Protein AF-A0A2P2L256-F1 (afdb_monomer)

Secondary structure (DSSP, 8-state):
-HHHHHHHHHHHHHHH-TT-S-HHHHHHHHHHHHHHHHHHHHHHHHHHHHIIIIIHHHHHHHS-HHHHHHHHHHHHHHHHHHHHHHHHHHHHHHHHHHHHS---HHHHHHHHHHHHHHHHHHHHHHHHHHHHHHHHHHHHHHHHHHHHHHHHHHHHHHHHHHHHHHHHHHHHHHHTT-

Mean predicted aligned error: 8.71 Å

Solvent-accessible surface area (backbone atoms only — not comparable to full-atom values): 9354 Å² total; per-residue (Å²): 111,70,67,61,52,54,49,25,52,51,24,32,55,56,30,72,44,92,80,59,88,51,63,68,59,23,50,54,32,24,50,51,12,51,51,51,52,52,52,53,51,50,51,51,50,51,51,51,51,47,37,65,68,31,52,50,58,57,49,46,62,78,72,27,67,67,53,52,53,24,50,51,37,47,53,53,38,53,53,49,51,53,51,46,52,54,43,50,52,51,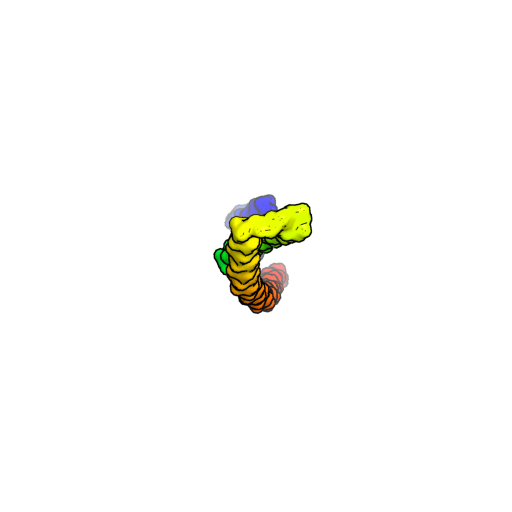39,52,56,43,54,52,53,55,71,77,44,85,77,49,71,66,59,56,51,54,38,52,54,42,49,50,52,43,51,52,47,51,52,54,45,55,54,43,45,50,52,22,52,54,39,44,50,52,43,51,53,52,49,53,56,51,50,55,53,29,52,54,50,49,55,50,49,53,53,55,51,52,52,50,52,52,51,50,52,49,51,54,55,56,64,74,75,112

Organism: Rhizophora mucronata (NCBI:txid61149)

InterPro domains:
  IPR027267 AH/BAR domain superfamily [G3DSA:1.20.1270.60] (2-156)
  IPR027267 AH/BAR domain superfamily [SSF103657] (5-158)

Nearest PDB structures (foldseek):
  3q84-assembly2_H  TM=3.908E-01  e=2.023E-01  Homo sapiens
  6z6f-assembly1_C  TM=4.070E-01  e=6.101E-01  Saccharomyces cerevisiae S288C
  5nen-assembly1_B  TM=2.762E-01  e=2.248E-01  Serratia marcescens
  8i4v-assembly1_B  TM=3.319E-01  e=4.944E-01  Saccharomyces cerevisiae S288C
  8vpb-assembly1_B  TM=2.786E-01  e=1.415E+00  Acetivibrio thermocellus ATCC 27405

Radius of gyration: 35.12 Å; Cα contacts (8 Å, |Δi|>4): 109; chains: 1; bounding box: 76×21×100 Å

Structure (mmCIF, N/CA/C/O backbone):
data_AF-A0A2P2L256-F1
#
_entry.id   AF-A0A2P2L256-F1
#
loop_
_atom_site.group_PDB
_atom_site.id
_atom_site.type_symbol
_atom_site.label_atom_id
_atom_site.label_alt_id
_atom_site.label_comp_id
_atom_site.label_asym_id
_atom_site.label_entity_id
_atom_site.label_seq_id
_atom_site.pdbx_PDB_ins_code
_atom_site.Cartn_x
_atom_site.Cartn_y
_atom_site.Cartn_z
_atom_site.occupancy
_atom_site.B_iso_or_equiv
_atom_site.auth_seq_id
_atom_site.auth_comp_id
_atom_site.auth_asym_id
_atom_site.auth_atom_id
_atom_site.pdbx_PDB_model_num
ATOM 1 N N . MET A 1 1 ? 9.200 12.092 -27.215 1.00 62.66 1 MET A N 1
ATOM 2 C CA . MET A 1 1 ? 10.246 11.256 -27.850 1.00 62.66 1 MET A CA 1
ATOM 3 C C . MET A 1 1 ? 9.895 10.710 -29.239 1.00 62.66 1 MET A C 1
ATOM 5 O O . MET A 1 1 ? 10.800 10.254 -29.917 1.00 62.66 1 MET A O 1
ATOM 9 N N . ALA A 1 2 ? 8.648 10.786 -29.731 1.00 82.50 2 ALA A N 1
ATOM 10 C CA . ALA A 1 2 ? 8.316 10.266 -31.070 1.00 82.50 2 ALA A CA 1
ATOM 11 C C . ALA A 1 2 ? 9.082 10.952 -32.223 1.00 82.50 2 ALA A C 1
ATOM 13 O O . ALA A 1 2 ? 9.400 10.310 -33.214 1.00 82.50 2 ALA A O 1
ATOM 14 N N . ILE A 1 3 ? 9.400 12.244 -32.085 1.00 88.25 3 ILE A N 1
ATOM 15 C CA . ILE A 1 3 ? 10.141 13.013 -33.100 1.00 88.25 3 ILE A CA 1
ATOM 16 C C . ILE A 1 3 ? 11.602 12.548 -33.198 1.00 88.25 3 ILE A C 1
ATOM 18 O O . ILE A 1 3 ? 12.099 12.358 -34.300 1.00 88.25 3 ILE A O 1
ATOM 22 N N . ALA A 1 4 ? 12.268 12.319 -32.062 1.00 85.56 4 ALA A N 1
ATOM 23 C CA . ALA A 1 4 ? 13.659 11.861 -32.029 1.00 85.56 4 ALA A CA 1
ATOM 24 C C . ALA A 1 4 ? 13.814 10.454 -32.628 1.00 85.56 4 ALA A C 1
ATOM 26 O O . ALA A 1 4 ? 14.723 10.217 -33.414 1.00 85.56 4 ALA A O 1
ATOM 27 N N . ARG A 1 5 ? 12.863 9.554 -32.343 1.00 89.06 5 ARG A N 1
ATOM 28 C CA . ARG A 1 5 ? 12.831 8.213 -32.940 1.00 89.06 5 ARG A CA 1
ATOM 29 C C . ARG A 1 5 ? 12.668 8.256 -34.461 1.00 89.06 5 ARG A C 1
ATOM 31 O O . ARG A 1 5 ? 13.464 7.654 -35.165 1.00 89.06 5 ARG A O 1
ATOM 38 N N . LYS A 1 6 ? 11.715 9.051 -34.960 1.00 93.88 6 LYS A N 1
ATOM 39 C CA . LYS A 1 6 ? 11.524 9.260 -36.406 1.00 93.88 6 LYS A CA 1
ATOM 40 C C . LYS A 1 6 ? 12.757 9.854 -37.087 1.00 93.88 6 LYS A C 1
ATOM 42 O O . LYS A 1 6 ? 13.051 9.517 -38.226 1.00 93.88 6 LYS A O 1
ATOM 47 N N . LEU A 1 7 ? 13.471 10.750 -36.403 1.00 92.88 7 LEU A N 1
ATOM 48 C CA . LEU A 1 7 ? 14.728 11.298 -36.908 1.00 92.88 7 LEU A CA 1
ATOM 49 C C . LEU A 1 7 ? 15.811 10.214 -36.997 1.00 92.88 7 LEU A C 1
ATOM 51 O O . LEU A 1 7 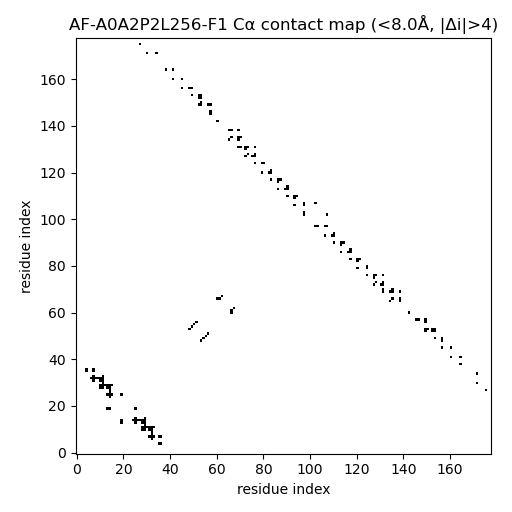? 16.486 10.132 -38.014 1.00 92.88 7 LEU A O 1
ATOM 55 N N . ALA A 1 8 ? 15.963 9.381 -35.964 1.00 92.62 8 ALA A N 1
ATOM 56 C CA . ALA A 1 8 ? 16.923 8.279 -35.968 1.00 92.62 8 ALA A CA 1
ATOM 57 C C . ALA A 1 8 ? 16.626 7.254 -37.074 1.00 92.62 8 ALA A C 1
ATOM 59 O O . ALA A 1 8 ? 17.547 6.852 -37.780 1.00 92.62 8 ALA A O 1
ATOM 60 N N . GLU A 1 9 ? 15.352 6.901 -37.268 1.00 94.75 9 GLU A N 1
ATOM 61 C CA . GLU A 1 9 ? 14.879 6.053 -38.372 1.00 94.75 9 GLU A CA 1
ATOM 62 C C . GLU A 1 9 ? 15.272 6.650 -39.733 1.00 94.75 9 GLU A C 1
ATOM 64 O O . GLU A 1 9 ? 15.952 5.992 -40.516 1.00 94.75 9 GLU A O 1
ATOM 69 N N . ALA A 1 10 ? 14.963 7.929 -39.971 1.00 94.50 10 ALA A N 1
ATOM 70 C CA . ALA A 1 10 ? 15.335 8.616 -41.209 1.00 94.50 10 ALA A CA 1
ATOM 71 C C . ALA A 1 10 ? 16.862 8.707 -41.415 1.00 94.50 10 ALA A C 1
ATOM 73 O O . ALA A 1 10 ? 17.344 8.650 -42.545 1.00 94.50 10 ALA A O 1
ATOM 74 N N . CYS A 1 11 ? 17.643 8.846 -40.339 1.00 92.69 11 CYS A N 1
ATOM 75 C CA . CYS A 1 11 ? 19.104 8.833 -40.404 1.00 92.69 11 CYS A CA 1
ATOM 76 C C . CYS A 1 11 ? 19.670 7.449 -40.761 1.00 92.69 11 CYS A C 1
ATOM 78 O O . CYS A 1 11 ? 20.656 7.387 -41.494 1.00 92.69 11 CYS A O 1
ATOM 80 N N . CYS A 1 12 ? 19.058 6.361 -40.280 1.00 93.00 12 CYS A N 1
ATOM 81 C CA . CYS A 1 12 ? 19.398 5.003 -40.709 1.00 93.00 12 CYS A CA 1
ATOM 82 C C . CYS A 1 12 ? 19.077 4.801 -42.194 1.00 93.00 12 CYS A C 1
ATOM 84 O O . CYS A 1 12 ? 19.953 4.399 -42.951 1.00 93.00 12 CYS A O 1
ATOM 86 N N . GLU A 1 13 ? 17.863 5.161 -42.623 1.00 93.94 13 GLU A N 1
ATOM 87 C CA . GLU A 1 13 ? 17.427 5.033 -44.021 1.00 93.94 13 GLU A CA 1
ATOM 88 C C . GLU A 1 13 ? 18.334 5.806 -44.985 1.00 93.94 13 GLU A C 1
ATOM 90 O O . GLU A 1 13 ? 18.755 5.268 -46.006 1.00 93.94 13 GLU A O 1
ATOM 95 N N . TYR A 1 14 ? 18.681 7.053 -44.648 1.00 90.38 14 TYR A N 1
ATOM 96 C CA . TYR A 1 14 ? 19.603 7.857 -45.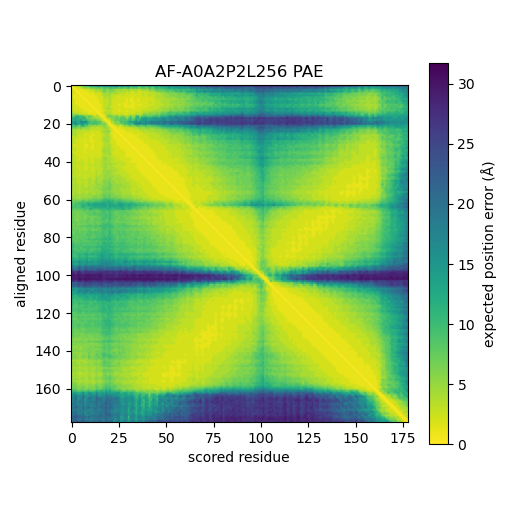451 1.00 90.38 14 TYR A CA 1
ATOM 97 C C . TYR A 1 14 ? 21.005 7.240 -45.513 1.00 90.38 14 TYR A C 1
ATOM 99 O O . TYR A 1 14 ? 21.663 7.304 -46.544 1.00 90.38 14 TYR A O 1
ATOM 107 N N . GLY A 1 15 ? 21.485 6.668 -44.410 1.00 88.75 15 GLY A N 1
ATOM 108 C CA . GLY A 1 15 ? 22.819 6.086 -44.328 1.00 88.75 15 GLY A CA 1
ATOM 109 C C . GLY A 1 15 ? 22.989 4.760 -45.079 1.00 88.75 15 GLY A C 1
ATOM 110 O O . GLY A 1 15 ? 24.088 4.482 -45.560 1.00 88.75 15 GLY A O 1
ATOM 111 N N . ASP A 1 16 ? 21.912 3.980 -45.204 1.00 88.50 16 ASP A N 1
ATOM 112 C CA . ASP A 1 16 ? 21.875 2.692 -45.915 1.00 88.50 16 ASP A CA 1
ATOM 113 C C . ASP A 1 16 ? 21.577 2.832 -47.423 1.00 88.50 16 ASP A C 1
ATOM 115 O O . ASP A 1 16 ? 21.679 1.858 -48.176 1.00 88.50 16 ASP A O 1
ATOM 119 N N . ASP A 1 17 ? 21.226 4.034 -47.895 1.00 85.31 17 ASP A N 1
ATOM 120 C CA . ASP A 1 17 ? 20.923 4.276 -49.305 1.00 85.31 17 ASP A CA 1
ATOM 121 C C . ASP A 1 17 ? 22.189 4.179 -50.186 1.00 85.31 17 ASP A C 1
ATOM 123 O O . ASP A 1 17 ? 23.142 4.958 -50.096 1.00 85.31 17 ASP A O 1
ATOM 127 N N . SER A 1 18 ? 22.181 3.205 -51.099 1.00 70.25 18 SER A N 1
ATOM 128 C CA . SER A 1 18 ? 23.276 2.912 -52.033 1.00 70.25 18 SER A CA 1
ATOM 129 C C . SER A 1 18 ? 23.592 4.035 -53.036 1.00 70.25 18 SER A C 1
ATOM 131 O O . SER A 1 18 ? 24.630 3.981 -53.701 1.00 70.25 18 SER A O 1
ATOM 133 N N . HIS A 1 19 ? 22.728 5.050 -53.157 1.00 78.81 19 HIS A N 1
ATOM 134 C CA . HIS A 1 19 ? 22.890 6.171 -54.088 1.00 78.81 19 HIS A CA 1
ATOM 135 C C . HIS A 1 19 ? 23.492 7.443 -53.460 1.00 78.81 19 HIS A C 1
ATOM 137 O O . HIS A 1 19 ? 23.602 8.471 -54.140 1.00 78.81 19 HIS A O 1
ATOM 143 N N . VAL A 1 20 ? 23.911 7.411 -52.189 1.00 75.88 20 VAL A N 1
ATOM 144 C CA . VAL A 1 20 ? 24.395 8.617 -51.500 1.00 75.88 20 VAL A CA 1
ATOM 145 C C . VAL A 1 20 ? 25.754 9.077 -52.028 1.00 75.88 20 VAL A C 1
ATOM 147 O O . VAL A 1 20 ? 26.757 8.369 -51.998 1.00 75.88 20 VAL A O 1
ATOM 150 N N . THR A 1 21 ? 25.803 10.333 -52.474 1.00 75.62 21 THR A N 1
ATOM 151 C CA . THR A 1 21 ? 26.989 10.939 -53.101 1.00 75.62 21 THR A CA 1
ATOM 152 C C . THR A 1 21 ? 28.077 11.320 -52.090 1.00 75.62 21 THR A C 1
ATOM 154 O O . THR A 1 21 ? 29.246 11.432 -52.451 1.00 75.62 21 THR A O 1
ATOM 157 N N . ASN A 1 22 ? 27.712 11.524 -50.817 1.00 83.88 22 ASN A N 1
ATOM 158 C CA . ASN A 1 22 ? 28.637 11.884 -49.742 1.00 83.88 22 ASN A CA 1
ATOM 159 C C . ASN A 1 22 ? 28.727 10.765 -48.693 1.00 83.88 22 ASN A C 1
ATOM 161 O O . ASN A 1 22 ? 27.980 10.742 -47.714 1.00 83.88 22 ASN A O 1
ATOM 165 N N . ALA A 1 23 ? 29.685 9.859 -48.893 1.00 84.69 23 ALA A N 1
ATOM 166 C CA . ALA A 1 23 ? 29.898 8.694 -48.035 1.00 84.69 23 ALA A CA 1
ATOM 167 C C . ALA A 1 23 ? 30.208 9.047 -46.566 1.00 84.69 23 ALA A C 1
ATOM 169 O O . ALA A 1 23 ? 29.862 8.283 -45.667 1.00 84.69 23 ALA A O 1
ATOM 170 N N . HIS A 1 24 ? 30.827 10.205 -46.300 1.00 86.19 24 HIS A N 1
ATOM 171 C CA . HIS A 1 24 ? 31.107 10.644 -44.930 1.00 86.19 24 HIS A CA 1
ATOM 172 C C . HIS A 1 24 ? 29.818 11.006 -44.187 1.00 86.19 24 HIS A C 1
ATOM 174 O O . HIS A 1 24 ? 29.612 10.554 -43.064 1.00 86.19 24 HIS A O 1
ATOM 180 N N . VAL A 1 25 ? 28.922 11.763 -44.828 1.00 87.69 25 VAL A N 1
ATOM 181 C CA . VAL A 1 25 ? 27.628 12.137 -44.233 1.00 87.69 25 VAL A CA 1
ATOM 182 C C . VAL A 1 25 ? 26.723 10.913 -44.075 1.00 87.69 25 VAL A C 1
ATOM 184 O O . VAL A 1 25 ? 26.104 10.764 -43.022 1.00 87.69 25 VAL A O 1
ATOM 187 N N . ALA A 1 26 ? 26.694 10.007 -45.060 1.00 88.88 26 ALA A N 1
ATOM 188 C CA . ALA A 1 26 ? 25.961 8.737 -44.971 1.00 88.88 26 ALA A CA 1
ATOM 189 C C . ALA A 1 26 ? 26.407 7.904 -43.758 1.00 88.88 26 ALA A C 1
ATOM 191 O O . ALA A 1 26 ? 25.590 7.473 -42.950 1.00 88.88 26 ALA A O 1
ATOM 192 N N . ARG A 1 27 ? 27.724 7.755 -43.558 1.00 88.94 27 ARG A N 1
ATOM 193 C CA . ARG A 1 27 ? 28.271 7.025 -42.408 1.00 88.94 27 ARG A CA 1
ATOM 194 C C . ARG A 1 27 ? 27.911 7.687 -41.078 1.00 88.94 27 ARG A C 1
ATOM 196 O O . ARG A 1 27 ? 27.469 7.001 -40.161 1.00 88.94 27 ARG A O 1
ATOM 203 N N . SER A 1 28 ? 28.087 9.004 -40.957 1.00 86.88 28 SER A N 1
ATOM 204 C CA . SER A 1 28 ? 27.799 9.719 -39.707 1.00 86.88 28 SER A CA 1
ATOM 205 C C . SER A 1 28 ? 26.313 9.690 -39.337 1.00 86.88 28 SER A C 1
ATOM 207 O O . SER A 1 28 ? 25.975 9.558 -38.162 1.00 86.88 28 SER A O 1
ATOM 209 N N . THR A 1 29 ? 25.420 9.788 -40.323 1.00 89.88 29 THR A N 1
ATOM 210 C CA . THR A 1 29 ? 23.965 9.700 -40.112 1.00 89.88 29 THR A CA 1
ATOM 211 C C . THR A 1 29 ? 23.534 8.283 -39.736 1.00 89.88 29 THR A C 1
ATOM 213 O O . THR A 1 29 ? 22.834 8.129 -38.735 1.00 89.88 29 THR A O 1
ATOM 216 N N . LEU A 1 30 ? 24.037 7.247 -40.420 1.00 90.75 30 LEU A N 1
ATOM 217 C CA . LEU A 1 30 ? 23.795 5.849 -40.045 1.00 90.75 30 LEU A CA 1
ATOM 218 C C . LEU A 1 30 ? 24.241 5.558 -38.609 1.00 90.75 30 LEU A C 1
ATOM 220 O O . LEU A 1 30 ? 23.527 4.917 -37.835 1.00 90.75 30 LEU A O 1
ATOM 224 N N . GLN A 1 31 ? 25.426 6.052 -38.244 1.00 87.62 31 GLN A N 1
ATOM 225 C CA . GLN A 1 31 ? 25.993 5.877 -36.914 1.00 87.62 31 GLN A CA 1
ATOM 226 C C . GLN A 1 31 ? 25.154 6.586 -35.848 1.00 87.62 31 GLN A C 1
ATOM 228 O O . GLN A 1 31 ? 24.902 6.010 -34.791 1.00 87.62 31 GLN A O 1
ATOM 233 N N . PHE A 1 32 ? 24.684 7.805 -36.126 1.00 87.50 32 PHE A N 1
ATOM 234 C CA . PHE A 1 32 ? 23.769 8.516 -35.236 1.00 87.50 32 PHE A CA 1
ATOM 235 C C . PHE A 1 32 ? 22.460 7.743 -35.036 1.00 87.50 32 PHE A C 1
ATOM 237 O O . PHE A 1 32 ? 22.068 7.508 -33.894 1.00 87.50 32 PHE A O 1
ATOM 244 N N . GLY A 1 33 ? 21.808 7.314 -36.123 1.00 90.62 33 GLY A N 1
ATOM 245 C CA . GLY A 1 33 ? 20.546 6.575 -36.055 1.00 90.62 33 GLY A CA 1
ATOM 246 C C . GLY A 1 33 ? 20.689 5.253 -35.296 1.00 90.62 33 GLY A C 1
ATOM 247 O O . GLY A 1 33 ? 19.923 4.974 -34.373 1.00 90.62 33 GLY A O 1
ATOM 248 N N . SER A 1 34 ? 21.740 4.487 -35.601 1.00 89.62 34 SER A N 1
ATOM 249 C CA . SER A 1 34 ? 22.038 3.212 -34.934 1.00 89.62 34 SER A CA 1
ATOM 250 C C . SER A 1 34 ? 22.344 3.399 -33.445 1.00 89.62 34 SER A C 1
ATOM 252 O O . SER A 1 34 ? 21.800 2.680 -32.609 1.00 89.62 34 SER A O 1
ATOM 254 N N . SER A 1 35 ? 23.166 4.397 -33.104 1.00 86.38 35 SER A N 1
ATOM 255 C CA . SER A 1 35 ? 23.477 4.770 -31.719 1.00 86.38 35 SER A CA 1
ATOM 256 C C . SER A 1 35 ? 22.217 5.130 -30.937 1.00 86.38 35 SER A C 1
ATOM 258 O O . SER A 1 35 ? 21.974 4.597 -29.856 1.00 86.38 35 SER A O 1
ATOM 260 N N . HIS A 1 36 ? 21.372 5.985 -31.514 1.00 88.88 3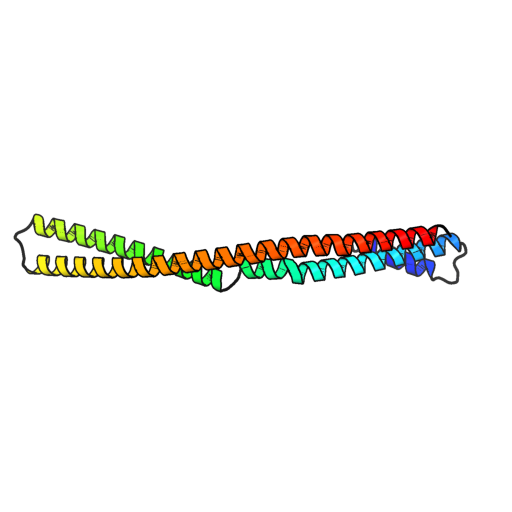6 HIS A N 1
ATOM 261 C CA . HIS A 1 36 ? 20.127 6.406 -30.888 1.00 88.88 36 HIS A CA 1
ATOM 262 C C . HIS A 1 36 ? 19.177 5.222 -30.653 1.00 88.88 36 HIS A C 1
ATOM 264 O O . HIS A 1 36 ? 18.585 5.115 -29.581 1.00 88.88 36 HIS A O 1
ATOM 270 N N . ASN A 1 37 ? 19.037 4.316 -31.625 1.00 88.81 37 ASN A N 1
ATOM 271 C CA . ASN A 1 37 ? 18.198 3.124 -31.477 1.00 88.81 37 ASN A CA 1
ATOM 272 C C . ASN A 1 37 ? 18.707 2.196 -30.365 1.00 88.81 37 ASN A C 1
ATOM 274 O O . ASN A 1 37 ? 17.911 1.720 -29.559 1.00 88.81 37 ASN A O 1
ATOM 278 N N . LEU A 1 38 ? 20.025 1.988 -30.272 1.00 87.31 38 LEU A N 1
ATOM 279 C CA . LEU A 1 38 ? 20.623 1.226 -29.173 1.00 87.31 38 LEU A CA 1
ATOM 280 C C . LEU A 1 38 ? 20.362 1.892 -27.816 1.00 87.31 38 LEU A C 1
ATOM 282 O O . LEU A 1 38 ? 19.932 1.219 -26.884 1.00 87.31 38 LEU A O 1
ATOM 286 N N . MET A 1 39 ? 20.554 3.209 -27.713 1.00 85.94 39 MET A N 1
ATOM 287 C CA . MET A 1 39 ? 20.281 3.952 -26.479 1.00 85.94 39 MET A CA 1
ATOM 288 C C . MET A 1 39 ? 18.812 3.860 -26.051 1.00 85.94 39 MET A C 1
ATOM 290 O O . MET A 1 39 ? 18.531 3.666 -24.872 1.00 85.94 39 MET A O 1
ATOM 294 N N . GLU A 1 40 ? 17.858 3.978 -26.979 1.00 88.12 40 GLU A N 1
ATOM 295 C CA . GLU A 1 40 ? 16.436 3.837 -26.641 1.00 88.12 40 GLU A CA 1
ATOM 296 C C . GLU A 1 40 ? 16.078 2.407 -26.205 1.00 88.12 40 GLU A C 1
ATOM 298 O O . GLU A 1 40 ? 15.275 2.256 -25.284 1.00 88.12 40 GLU A O 1
ATOM 303 N N . ASN A 1 41 ? 16.698 1.377 -26.791 1.00 88.50 41 ASN A N 1
ATOM 304 C CA . ASN A 1 41 ? 16.511 -0.016 -26.369 1.00 88.50 41 ASN A CA 1
ATOM 305 C C . ASN A 1 41 ? 17.066 -0.273 -24.957 1.00 88.50 41 ASN A C 1
ATOM 307 O O . ASN A 1 41 ? 16.402 -0.907 -24.132 1.00 88.50 41 ASN A O 1
ATOM 311 N N . GLU A 1 42 ? 18.262 0.238 -24.650 1.00 87.69 42 GLU A N 1
ATOM 312 C CA . GLU A 1 42 ? 18.838 0.170 -23.300 1.00 87.69 42 GLU A CA 1
ATOM 313 C C . GLU A 1 42 ? 17.971 0.936 -22.296 1.00 87.69 42 GLU A C 1
ATOM 315 O O . GLU A 1 42 ? 17.675 0.429 -21.214 1.00 87.69 42 GLU A O 1
ATOM 320 N N . ARG A 1 43 ? 17.460 2.114 -22.680 1.00 89.00 43 ARG A N 1
ATOM 321 C CA . ARG A 1 43 ? 16.537 2.906 -21.855 1.00 89.00 43 ARG A CA 1
ATOM 322 C C . ARG A 1 43 ? 15.242 2.152 -21.560 1.00 89.00 43 ARG A C 1
ATOM 324 O O . ARG A 1 43 ? 14.762 2.184 -20.427 1.00 89.00 43 ARG A O 1
ATOM 331 N N . GLU A 1 44 ? 14.649 1.499 -22.557 1.00 93.12 44 GLU A N 1
ATOM 332 C CA . GLU A 1 44 ? 13.450 0.676 -22.372 1.00 93.12 44 GLU A CA 1
ATOM 333 C C . GLU A 1 44 ? 13.730 -0.511 -21.444 1.00 93.12 44 GLU A C 1
ATOM 335 O O . GLU A 1 44 ? 12.969 -0.751 -20.503 1.00 93.12 44 GLU A O 1
ATOM 340 N N . THR A 1 45 ? 14.865 -1.184 -21.636 1.00 93.06 45 THR A N 1
ATOM 341 C CA . THR A 1 45 ? 15.311 -2.293 -20.782 1.00 93.06 45 THR A CA 1
ATOM 342 C C . THR A 1 45 ? 15.517 -1.837 -19.337 1.00 93.06 45 THR A C 1
ATOM 344 O O . THR A 1 45 ? 14.980 -2.453 -18.413 1.00 93.06 45 THR A O 1
ATOM 347 N N . PHE A 1 46 ? 16.222 -0.723 -19.124 1.00 93.25 46 PHE A N 1
ATOM 348 C CA . PHE A 1 46 ? 16.418 -0.101 -17.815 1.00 93.25 46 PHE A CA 1
ATOM 349 C C . PHE A 1 46 ? 15.082 0.195 -17.129 1.00 93.25 46 PHE A C 1
ATOM 351 O O . PHE A 1 46 ? 14.880 -0.187 -15.974 1.00 93.25 46 PHE A O 1
ATOM 358 N N . LEU A 1 47 ? 14.147 0.836 -17.840 1.00 95.00 47 LEU A N 1
ATOM 359 C CA . LEU A 1 47 ? 12.825 1.158 -17.302 1.00 95.00 47 LEU A CA 1
ATOM 360 C C . LEU A 1 47 ? 12.023 -0.100 -16.958 1.00 95.00 47 LEU A C 1
ATOM 362 O O . LEU A 1 47 ? 11.368 -0.122 -15.917 1.00 95.00 47 LEU A O 1
ATOM 366 N N . GLY A 1 48 ? 12.099 -1.148 -17.781 1.00 96.69 48 GLY A N 1
ATOM 367 C CA . GLY A 1 48 ? 11.466 -2.435 -17.501 1.00 96.69 48 GLY A CA 1
ATOM 368 C C . GLY A 1 48 ? 12.024 -3.092 -16.237 1.00 96.69 48 GLY A C 1
ATOM 369 O O . GLY A 1 48 ? 11.268 -3.475 -15.344 1.00 96.69 48 GLY A O 1
ATOM 370 N N . VAL A 1 49 ? 13.352 -3.161 -16.106 1.00 96.69 49 VAL A N 1
ATOM 371 C CA . VAL A 1 49 ? 14.014 -3.734 -14.923 1.00 96.69 49 VAL A CA 1
ATOM 372 C C . VAL A 1 49 ? 13.701 -2.916 -13.670 1.00 96.69 49 VAL A C 1
ATOM 374 O O . VAL A 1 49 ? 13.344 -3.491 -12.642 1.00 96.69 49 VAL A O 1
ATOM 377 N N . LEU A 1 50 ? 13.774 -1.585 -13.741 1.00 96.50 50 LEU A N 1
ATOM 378 C CA . LEU A 1 50 ? 13.435 -0.697 -12.627 1.00 96.50 50 LEU A CA 1
ATOM 379 C C . LEU A 1 50 ? 11.951 -0.809 -12.236 1.00 96.50 50 LEU A C 1
ATOM 381 O O . LEU A 1 50 ? 11.609 -0.811 -11.049 1.00 96.50 50 LEU A O 1
ATOM 385 N N . GLY A 1 51 ? 11.064 -0.929 -13.223 1.00 97.69 51 GLY A N 1
ATOM 386 C CA . GLY A 1 51 ? 9.641 -1.184 -13.028 1.00 97.69 51 GLY A CA 1
ATOM 387 C C . GLY A 1 51 ? 9.413 -2.448 -12.204 1.00 97.69 51 GLY A C 1
ATOM 388 O O . GLY A 1 51 ? 8.884 -2.372 -11.094 1.00 97.69 51 GLY A O 1
ATOM 389 N N . ASN A 1 52 ? 9.914 -3.575 -12.704 1.00 97.88 52 ASN A N 1
ATOM 390 C CA . ASN A 1 52 ? 9.688 -4.901 -12.128 1.00 97.88 52 ASN A CA 1
ATOM 391 C C . ASN A 1 52 ? 10.392 -5.089 -10.773 1.00 97.88 52 ASN A C 1
ATOM 393 O O . ASN A 1 52 ? 9.849 -5.693 -9.851 1.00 97.88 52 ASN A O 1
ATOM 397 N N . GLN A 1 53 ? 11.623 -4.589 -10.632 1.00 97.38 53 GLN A N 1
ATOM 398 C CA . GLN A 1 53 ? 12.453 -4.861 -9.453 1.00 97.38 53 GLN A CA 1
ATOM 399 C C . GLN A 1 53 ? 12.258 -3.859 -8.316 1.00 97.38 53 GLN A C 1
ATOM 401 O O . GLN A 1 53 ? 12.607 -4.176 -7.175 1.00 97.38 53 GLN A O 1
ATOM 406 N N . VAL A 1 54 ? 11.732 -2.663 -8.598 1.00 97.88 54 VAL A N 1
ATOM 407 C CA . VAL A 1 54 ? 11.612 -1.572 -7.617 1.00 97.88 54 VAL A CA 1
ATOM 408 C C . VAL A 1 54 ? 10.183 -1.051 -7.556 1.00 97.88 54 VAL A C 1
ATOM 410 O O . VAL A 1 54 ? 9.550 -1.125 -6.504 1.00 97.88 54 VAL A O 1
ATOM 413 N N . SER A 1 55 ? 9.654 -0.554 -8.673 1.00 97.19 55 SER A N 1
ATOM 414 C CA . SER A 1 55 ? 8.391 0.195 -8.672 1.00 97.19 55 SER A CA 1
ATOM 415 C C . SER A 1 55 ? 7.182 -0.677 -8.331 1.00 97.19 55 SER A C 1
ATOM 417 O O . SER A 1 55 ? 6.338 -0.281 -7.528 1.00 97.19 55 SER A O 1
ATOM 419 N N . GLU A 1 56 ? 7.082 -1.862 -8.928 1.00 96.94 56 GLU A N 1
ATOM 420 C CA . GLU A 1 56 ? 5.981 -2.798 -8.691 1.00 96.94 56 GLU A CA 1
ATOM 421 C C . GLU A 1 56 ? 5.967 -3.350 -7.256 1.00 96.94 56 GLU A C 1
ATOM 423 O O . GLU A 1 56 ? 4.922 -3.234 -6.609 1.00 96.94 56 GLU A O 1
ATOM 428 N N . PRO A 1 57 ? 7.089 -3.844 -6.687 1.00 96.25 57 PRO A N 1
ATOM 429 C CA . PRO A 1 57 ? 7.131 -4.265 -5.287 1.00 96.25 57 PRO A CA 1
ATOM 430 C C . PRO A 1 57 ? 6.739 -3.158 -4.302 1.00 96.25 57 PRO A C 1
ATOM 432 O O . PRO A 1 57 ? 5.996 -3.414 -3.356 1.00 96.25 57 PRO A O 1
ATOM 435 N N . LEU A 1 58 ? 7.203 -1.921 -4.524 1.00 96.38 58 LEU A N 1
ATOM 436 C CA . LEU A 1 58 ? 6.844 -0.786 -3.667 1.00 96.38 58 LEU A CA 1
ATOM 437 C C . LEU A 1 58 ? 5.357 -0.431 -3.779 1.00 96.38 58 LEU A C 1
ATOM 439 O O . LEU A 1 58 ? 4.720 -0.122 -2.776 1.00 96.38 58 LEU A O 1
ATOM 443 N N . ARG A 1 59 ? 4.771 -0.520 -4.976 1.00 95.94 59 ARG A N 1
ATOM 444 C CA . ARG A 1 59 ? 3.329 -0.318 -5.170 1.00 95.94 59 ARG A CA 1
ATOM 445 C C . ARG A 1 59 ? 2.514 -1.388 -4.443 1.00 95.94 59 ARG A C 1
ATOM 447 O O . ARG A 1 59 ? 1.549 -1.051 -3.761 1.00 95.94 59 ARG A O 1
ATOM 454 N N . ALA A 1 60 ? 2.937 -2.649 -4.538 1.00 95.19 60 ALA A N 1
ATOM 455 C CA . ALA A 1 60 ? 2.274 -3.777 -3.889 1.00 95.19 60 ALA A CA 1
ATOM 456 C C . ALA A 1 60 ? 2.240 -3.646 -2.356 1.00 95.19 60 ALA A C 1
ATOM 458 O O . ALA A 1 60 ? 1.278 -4.080 -1.732 1.00 95.19 60 ALA A O 1
ATOM 459 N N . LEU A 1 61 ? 3.239 -3.003 -1.742 1.00 94.69 61 LEU A N 1
ATOM 460 C CA . LEU A 1 61 ? 3.238 -2.699 -0.305 1.00 94.69 61 LEU A CA 1
ATOM 461 C C . LEU A 1 61 ? 2.157 -1.696 0.118 1.00 94.69 61 LEU A C 1
ATOM 463 O O . LEU A 1 61 ? 1.679 -1.753 1.251 1.00 94.69 61 LEU A O 1
ATOM 467 N N . ILE A 1 62 ? 1.806 -0.757 -0.763 1.00 91.94 62 ILE A N 1
ATOM 468 C CA . ILE A 1 62 ? 0.848 0.324 -0.481 1.00 91.94 62 ILE A CA 1
ATOM 469 C C . ILE A 1 62 ? -0.593 -0.159 -0.691 1.00 91.94 62 ILE A C 1
ATOM 471 O O . ILE A 1 62 ? -1.512 0.317 -0.026 1.00 91.94 62 ILE A O 1
ATOM 475 N N . THR A 1 63 ? -0.794 -1.108 -1.606 1.00 91.75 63 THR A N 1
ATOM 476 C CA . THR A 1 63 ? -2.111 -1.674 -1.944 1.00 91.75 63 THR A CA 1
ATOM 477 C C . THR A 1 63 ? -2.276 -3.123 -1.480 1.00 91.75 63 THR A C 1
ATOM 479 O O . THR A 1 63 ? -3.172 -3.821 -1.947 1.00 91.75 63 THR A O 1
ATOM 482 N N . GLY A 1 64 ? -1.375 -3.611 -0.628 1.00 91.06 64 GLY A N 1
ATOM 483 C CA . GLY A 1 64 ? -1.321 -5.012 -0.227 1.00 91.06 64 GLY A CA 1
ATOM 484 C C . GLY A 1 64 ? -2.407 -5.381 0.780 1.00 91.06 64 GLY A C 1
ATOM 485 O O . GLY A 1 64 ? -2.716 -4.598 1.678 1.00 91.06 64 GLY A O 1
ATOM 486 N N . ALA A 1 65 ? -2.919 -6.612 0.675 1.00 92.50 65 ALA A N 1
ATOM 487 C CA . ALA A 1 65 ? -3.915 -7.158 1.600 1.00 92.50 65 ALA A CA 1
ATOM 488 C C . ALA A 1 65 ? -3.536 -7.009 3.091 1.00 92.50 65 ALA A C 1
ATOM 490 O O . ALA A 1 65 ? -4.391 -6.558 3.845 1.00 92.50 65 ALA A O 1
ATOM 491 N N . PRO A 1 66 ? -2.275 -7.237 3.530 1.00 93.12 66 PRO A N 1
ATOM 492 C CA . PRO A 1 66 ? -1.917 -7.089 4.945 1.00 93.12 66 PRO A CA 1
ATOM 493 C C . PRO A 1 66 ? -2.157 -5.682 5.511 1.00 93.12 66 PRO A C 1
ATOM 495 O O . PRO A 1 66 ? -2.576 -5.535 6.657 1.00 93.12 66 PRO A O 1
ATOM 498 N N . LEU A 1 67 ? -1.915 -4.637 4.709 1.00 96.50 67 LEU A N 1
ATOM 499 C CA . LEU A 1 67 ? -2.163 -3.255 5.124 1.00 96.50 67 LEU A CA 1
ATOM 500 C C . LEU A 1 67 ? -3.664 -2.968 5.217 1.00 96.50 67 LEU A C 1
ATOM 502 O O . LEU A 1 67 ? -4.101 -2.267 6.130 1.00 96.50 67 LEU A O 1
ATOM 506 N N . GLU A 1 68 ? -4.452 -3.505 4.288 1.00 96.94 68 GLU A N 1
ATOM 507 C CA . GLU A 1 68 ? -5.902 -3.328 4.301 1.00 96.94 68 GLU A CA 1
ATOM 508 C C . GLU A 1 68 ? -6.557 -4.087 5.464 1.00 96.94 68 GLU A C 1
ATOM 510 O O . GLU A 1 68 ? -7.393 -3.529 6.175 1.00 96.94 68 GLU A O 1
ATOM 515 N N . ASP A 1 69 ? -6.091 -5.298 5.765 1.00 96.31 69 ASP A N 1
ATOM 516 C CA . ASP A 1 69 ? -6.529 -6.069 6.931 1.00 96.31 69 ASP A CA 1
ATOM 517 C C . ASP A 1 69 ? -6.219 -5.332 8.247 1.00 96.31 69 ASP A C 1
ATOM 519 O O . ASP A 1 69 ? -7.084 -5.213 9.122 1.00 96.31 69 ASP A O 1
ATOM 523 N N . ALA A 1 70 ? -5.021 -4.751 8.379 1.00 97.56 70 ALA A N 1
ATOM 524 C CA . ALA A 1 70 ? -4.648 -3.951 9.549 1.00 97.56 70 ALA A CA 1
ATOM 525 C C . ALA A 1 70 ? -5.511 -2.677 9.696 1.00 97.56 70 ALA A C 1
ATOM 527 O O . ALA A 1 70 ? -5.924 -2.307 10.806 1.00 97.56 70 ALA A O 1
ATOM 528 N N . ARG A 1 71 ? -5.874 -2.028 8.580 1.00 97.06 71 ARG A N 1
ATOM 529 C CA . ARG A 1 71 ? -6.836 -0.910 8.574 1.00 97.06 71 ARG A CA 1
ATOM 530 C C . ARG A 1 71 ? -8.228 -1.357 9.000 1.00 97.06 71 ARG A C 1
ATOM 532 O O . ARG A 1 71 ? -8.877 -0.655 9.778 1.00 97.06 71 ARG A O 1
ATOM 539 N N . HIS A 1 72 ? -8.681 -2.527 8.552 1.00 97.69 72 HIS A N 1
ATOM 540 C CA . HIS A 1 72 ? -9.960 -3.087 8.976 1.00 97.69 72 HIS A CA 1
ATOM 541 C C . HIS A 1 72 ? -10.000 -3.366 10.482 1.00 97.69 72 HIS A C 1
ATOM 543 O O . HIS A 1 72 ? -11.006 -3.051 11.122 1.00 97.69 72 HIS A O 1
ATOM 549 N N . LEU A 1 73 ? -8.919 -3.888 11.071 1.00 98.12 73 LEU A N 1
ATOM 550 C CA . LEU A 1 73 ? -8.810 -4.056 12.526 1.00 98.12 73 LEU A CA 1
ATOM 551 C C . LEU A 1 73 ? -8.907 -2.711 13.257 1.00 98.12 73 LEU A C 1
ATOM 553 O O . LEU A 1 73 ? -9.684 -2.580 14.202 1.00 98.12 73 LEU A O 1
ATOM 557 N N . THR A 1 74 ? -8.204 -1.690 12.763 1.00 97.69 74 THR A N 1
ATOM 558 C CA . THR A 1 74 ? -8.249 -0.329 13.325 1.00 97.69 74 THR A CA 1
ATOM 559 C C . THR A 1 74 ? -9.6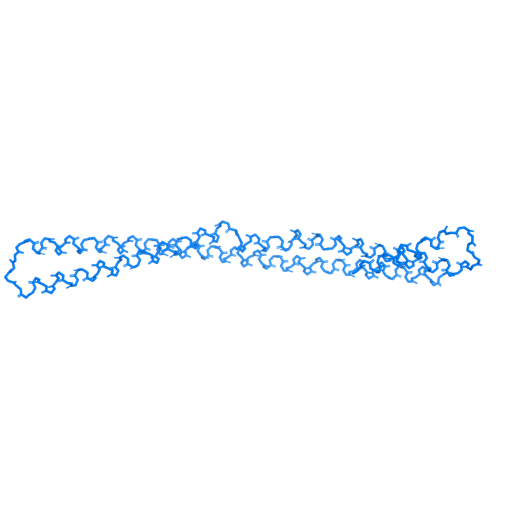61 0.263 13.266 1.00 97.69 74 THR A C 1
ATOM 561 O O . THR A 1 74 ? -10.143 0.843 14.238 1.00 97.69 74 THR A O 1
ATOM 564 N N . HIS A 1 75 ? -10.372 0.069 12.153 1.00 98.19 75 HIS A N 1
ATOM 565 C CA . HIS A 1 75 ? -11.748 0.539 12.011 1.00 98.19 75 HIS A CA 1
ATOM 566 C C . HIS A 1 75 ? -12.716 -0.186 12.959 1.00 98.19 75 HIS A C 1
ATOM 568 O O . HIS A 1 75 ? -13.582 0.445 13.567 1.00 98.19 75 HIS A O 1
ATOM 574 N N . ARG A 1 76 ? -12.564 -1.507 13.129 1.00 98.19 76 ARG A N 1
ATOM 575 C CA . ARG A 1 76 ? -13.367 -2.276 14.093 1.00 98.19 76 ARG A CA 1
ATOM 576 C C . ARG A 1 76 ? -13.099 -1.833 15.529 1.00 98.19 76 ARG A C 1
ATOM 578 O O . ARG A 1 76 ? -14.051 -1.696 16.292 1.00 98.19 76 ARG A O 1
ATOM 585 N N . TYR A 1 77 ? -11.838 -1.580 15.875 1.00 98.38 77 TYR A N 1
ATOM 586 C CA . TYR A 1 77 ? -11.458 -1.043 17.180 1.00 98.38 77 TYR A CA 1
ATOM 587 C C . TYR A 1 77 ? -12.148 0.298 17.450 1.00 98.38 77 TYR A C 1
ATOM 589 O O . TYR A 1 77 ? -12.755 0.482 18.502 1.00 98.38 77 TYR A O 1
ATOM 597 N N . GLU A 1 78 ? -12.128 1.203 16.472 1.00 97.81 78 GLU A N 1
ATOM 598 C CA . GLU A 1 78 ? -12.758 2.518 16.581 1.00 97.81 78 GLU A CA 1
ATOM 599 C C . GLU A 1 78 ? -14.280 2.425 16.758 1.00 97.81 78 GLU A C 1
ATOM 601 O O . GLU A 1 78 ? -14.854 3.088 17.622 1.00 97.81 78 GLU A O 1
ATOM 606 N N . LYS A 1 79 ? -14.942 1.542 16.005 1.00 98.12 79 LYS A N 1
ATOM 607 C CA . LYS A 1 79 ? -16.375 1.288 16.178 1.00 98.12 79 LYS A CA 1
ATOM 608 C C . LYS A 1 79 ? -16.692 0.755 17.580 1.00 98.12 79 LYS A C 1
ATOM 610 O O . LYS A 1 79 ? -17.615 1.237 18.232 1.00 98.12 79 LYS A O 1
ATOM 615 N N . LEU A 1 80 ? -15.904 -0.200 18.068 1.00 98.06 80 LEU A N 1
ATOM 616 C CA . LEU A 1 80 ? -16.084 -0.779 19.399 1.00 98.06 80 LEU A CA 1
ATOM 617 C C . LEU A 1 80 ? -15.832 0.246 20.517 1.00 98.06 80 LEU A C 1
ATOM 619 O O . LEU A 1 80 ? -16.523 0.241 21.536 1.00 98.06 80 LEU A O 1
ATOM 623 N N . ARG A 1 81 ? -14.890 1.173 20.316 1.00 97.81 81 ARG A N 1
ATOM 624 C CA . ARG A 1 81 ? -14.660 2.304 21.223 1.00 97.81 81 ARG A CA 1
ATOM 625 C C . ARG A 1 81 ? -15.908 3.183 21.351 1.00 97.81 81 ARG A C 1
ATOM 627 O O . ARG A 1 81 ? -16.295 3.521 22.468 1.00 97.81 81 ARG A O 1
ATOM 634 N N . GLN A 1 82 ? -16.574 3.492 20.238 1.00 98.06 82 GLN A N 1
ATOM 635 C CA . GLN A 1 82 ? -17.831 4.255 20.242 1.00 98.06 82 GLN A CA 1
ATOM 636 C C . GLN A 1 82 ? -18.964 3.494 20.953 1.00 98.06 82 GLN A C 1
ATOM 638 O O . GLN A 1 82 ? -19.736 4.087 21.708 1.00 98.06 82 GLN A O 1
ATOM 643 N N . GLU A 1 83 ? -19.045 2.171 20.780 1.00 97.69 83 GLU A N 1
ATOM 644 C CA . GLU A 1 83 ? -20.010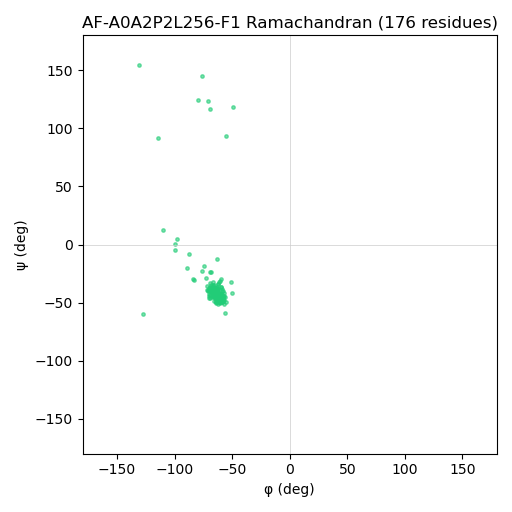 1.324 21.498 1.00 97.69 83 GLU A CA 1
ATOM 645 C C . GLU A 1 83 ? -19.766 1.335 23.019 1.00 97.69 83 GLU A C 1
ATOM 647 O O . GLU A 1 83 ? -20.715 1.426 23.803 1.00 97.69 83 GLU A O 1
ATOM 652 N N . ILE A 1 84 ? -18.502 1.325 23.454 1.00 98.38 84 ILE A N 1
ATOM 653 C CA . ILE A 1 84 ? -18.129 1.473 24.869 1.00 98.38 84 ILE A CA 1
ATOM 654 C C . ILE A 1 84 ? -18.547 2.836 25.417 1.00 98.38 84 ILE A C 1
ATOM 656 O O . ILE A 1 84 ? -19.049 2.905 26.540 1.00 98.38 84 ILE A O 1
ATOM 660 N N . GLU A 1 85 ? -18.358 3.914 24.658 1.00 97.88 85 GLU A N 1
ATOM 661 C CA . GLU A 1 85 ? -18.769 5.264 25.064 1.00 97.88 85 GLU A CA 1
ATOM 662 C C . GLU A 1 85 ? -20.287 5.361 25.243 1.00 97.88 85 GLU A C 1
ATOM 664 O O . GLU A 1 85 ? -20.758 5.860 26.270 1.00 97.88 85 GLU A O 1
ATOM 669 N N . ALA A 1 86 ? -21.057 4.806 24.303 1.00 97.88 86 ALA A N 1
ATOM 670 C CA . ALA A 1 86 ? -22.512 4.739 24.405 1.00 97.88 86 ALA A CA 1
ATOM 671 C C . ALA A 1 86 ? -22.964 3.921 25.629 1.00 97.88 86 ALA A C 1
ATOM 673 O O . ALA A 1 86 ? -23.810 4.371 26.408 1.00 97.88 86 ALA A O 1
ATOM 674 N N . GLN A 1 87 ? -22.358 2.750 25.853 1.00 97.81 87 GLN A N 1
ATOM 675 C CA . GLN A 1 87 ? -22.674 1.905 27.004 1.00 97.81 87 GLN A CA 1
ATOM 676 C C . GLN A 1 87 ? -22.291 2.581 28.331 1.00 97.81 87 GLN A C 1
ATOM 678 O O . GLN A 1 87 ? -23.034 2.496 29.311 1.00 97.81 87 GLN A O 1
ATOM 683 N N . ALA A 1 88 ? -21.160 3.289 28.380 1.00 97.62 88 ALA A N 1
ATOM 684 C CA . ALA A 1 88 ? -20.735 4.041 29.556 1.00 97.62 88 ALA A CA 1
ATOM 685 C C . ALA A 1 88 ? -21.708 5.186 29.887 1.00 97.62 88 ALA A C 1
ATOM 687 O O . ALA A 1 88 ? -22.017 5.398 31.063 1.00 97.62 88 ALA A O 1
ATOM 688 N N . ALA A 1 89 ? -22.235 5.883 28.876 1.00 97.44 89 ALA A N 1
ATOM 689 C CA . ALA A 1 89 ? -23.248 6.919 29.062 1.00 97.44 89 ALA A CA 1
ATOM 690 C C . ALA A 1 89 ? -24.558 6.356 29.647 1.00 97.44 89 ALA A C 1
ATOM 692 O O . ALA A 1 89 ? -25.117 6.939 30.580 1.00 97.44 89 ALA A O 1
ATOM 693 N N . GLU A 1 90 ? -25.022 5.195 29.172 1.00 95.31 90 GLU A N 1
ATOM 694 C CA . GLU A 1 90 ? -26.203 4.531 29.743 1.00 95.31 90 GLU A CA 1
ATOM 695 C C . GLU A 1 90 ? -25.964 4.058 31.185 1.00 95.31 90 GLU A C 1
ATOM 697 O O . GLU A 1 90 ? -26.825 4.263 32.043 1.00 95.31 90 GLU A O 1
ATOM 702 N N . VAL A 1 91 ? -24.780 3.516 31.502 1.00 96.25 91 VAL A N 1
ATOM 703 C CA . VAL A 1 91 ? -24.408 3.170 32.887 1.00 96.25 91 VAL A CA 1
ATOM 704 C C . VAL A 1 91 ? -24.463 4.404 33.791 1.00 96.25 91 VAL A C 1
ATOM 706 O O . VAL A 1 91 ? -25.054 4.344 34.869 1.00 96.25 91 VAL A O 1
ATOM 709 N N . LEU A 1 92 ? -23.906 5.541 33.364 1.00 94.44 92 LEU A N 1
ATOM 710 C CA . LEU A 1 92 ? -23.942 6.789 34.139 1.00 94.44 92 LEU A CA 1
ATOM 711 C C . LEU A 1 92 ? -25.375 7.289 34.377 1.00 94.44 92 LEU A C 1
ATOM 713 O O . LEU A 1 92 ? -25.719 7.682 35.492 1.00 94.44 92 LEU A O 1
ATOM 717 N N . LYS A 1 93 ? -26.225 7.221 33.351 1.00 92.69 93 LYS A N 1
ATOM 718 C CA . LYS A 1 93 ? -27.644 7.600 33.413 1.00 92.69 93 LYS A CA 1
ATOM 719 C C . LYS A 1 93 ? -28.473 6.679 34.311 1.00 92.69 93 LYS A C 1
ATOM 721 O O . LYS A 1 93 ? -29.408 7.140 34.962 1.00 92.69 93 LYS A O 1
ATOM 726 N N . LEU A 1 94 ? -28.167 5.382 34.354 1.00 90.44 94 LEU A N 1
ATOM 727 C CA . LEU A 1 94 ? -28.807 4.451 35.289 1.00 90.44 94 LEU A CA 1
ATOM 728 C C . LEU A 1 94 ? -28.323 4.688 36.724 1.00 90.44 94 LEU A C 1
ATOM 730 O O . LEU A 1 94 ? -29.139 4.688 37.641 1.00 90.44 94 LEU A O 1
ATOM 734 N N . LYS A 1 95 ? -27.030 4.978 36.925 1.00 88.81 95 LYS A N 1
ATOM 735 C CA . LYS A 1 95 ? -26.479 5.321 38.247 1.00 88.81 95 LYS A CA 1
ATOM 736 C C . LYS A 1 95 ? -27.127 6.556 38.860 1.00 88.81 95 LYS A C 1
ATOM 738 O O . LYS A 1 95 ? -27.417 6.538 40.053 1.00 88.81 95 LYS A O 1
ATOM 743 N N . SER A 1 96 ? -27.358 7.610 38.075 1.00 86.62 96 SER A N 1
ATOM 744 C CA . SER A 1 96 ? -28.031 8.812 38.582 1.00 86.62 96 SER A CA 1
ATOM 745 C C . SER A 1 96 ? -29.476 8.521 38.994 1.00 86.62 96 SER A C 1
ATOM 747 O O . SER A 1 96 ? -29.864 8.841 40.112 1.00 86.62 96 SER A O 1
ATOM 749 N N . LYS A 1 97 ? -30.244 7.805 38.162 1.00 83.31 97 LYS A N 1
ATOM 750 C CA . LYS A 1 97 ? -31.634 7.421 38.474 1.00 83.31 97 LYS A CA 1
ATOM 751 C C . LYS A 1 97 ? -31.768 6.580 39.745 1.00 83.31 97 LYS A C 1
ATOM 753 O O . LYS A 1 97 ? -32.694 6.805 40.520 1.00 83.31 97 LYS A O 1
ATOM 758 N N . THR A 1 98 ? -30.851 5.641 39.976 1.00 77.88 98 THR A N 1
ATOM 759 C CA . THR A 1 98 ? -30.842 4.803 41.189 1.00 77.88 98 THR A CA 1
ATOM 760 C C . THR A 1 98 ? -30.513 5.604 42.454 1.00 77.88 98 THR A C 1
ATOM 762 O O . THR A 1 98 ? -30.884 5.187 43.545 1.00 77.88 98 THR A O 1
ATOM 765 N N . ARG A 1 99 ? -29.829 6.751 42.330 1.00 73.38 99 ARG A N 1
ATOM 766 C CA . ARG A 1 99 ? -29.498 7.631 43.462 1.00 73.38 99 ARG A CA 1
ATOM 767 C C . ARG A 1 99 ? -30.638 8.585 43.836 1.00 73.38 99 ARG A C 1
ATOM 769 O O . ARG A 1 99 ? -30.750 8.940 45.003 1.00 73.38 99 ARG A O 1
ATOM 776 N N . ASP A 1 100 ? -31.458 8.983 42.865 1.00 65.06 100 ASP A N 1
ATOM 777 C CA . ASP A 1 100 ? -32.451 10.056 43.023 1.00 65.06 100 ASP A CA 1
ATOM 778 C C . ASP A 1 100 ? -33.895 9.547 43.279 1.00 65.06 100 ASP A C 1
ATOM 780 O O . ASP A 1 100 ? -34.789 10.355 43.518 1.00 65.06 100 ASP A O 1
ATOM 784 N N . SER A 1 101 ? -34.154 8.230 43.238 1.00 55.25 101 SER A N 1
ATOM 785 C CA . SER A 1 101 ? -35.490 7.622 43.428 1.00 55.25 101 SER A CA 1
ATOM 786 C C . SER A 1 101 ? -35.474 6.465 44.437 1.00 55.25 101 SER A C 1
ATOM 788 O O . SER A 1 101 ? -34.436 5.828 44.612 1.00 55.25 101 SER A O 1
ATOM 790 N N . ASP A 1 102 ? -36.616 6.174 45.083 1.00 54.09 102 ASP A N 1
ATOM 791 C CA . ASP A 1 102 ? -36.790 4.982 45.929 1.00 54.09 102 ASP A CA 1
ATOM 792 C C . ASP A 1 102 ? -36.302 3.736 45.171 1.00 54.09 102 ASP A C 1
ATOM 794 O O . ASP A 1 102 ? -36.795 3.405 44.088 1.00 54.09 102 ASP A O 1
ATOM 798 N N . ILE A 1 103 ? -35.277 3.085 45.731 1.00 63.91 103 ILE A N 1
ATOM 799 C CA . ILE A 1 103 ? -34.481 2.011 45.125 1.00 63.91 103 ILE A CA 1
ATOM 800 C C . ILE A 1 103 ? -35.406 0.877 44.669 1.00 63.91 103 ILE A C 1
ATOM 802 O O . ILE A 1 103 ? -35.741 -0.034 45.423 1.00 63.91 103 ILE A O 1
ATOM 806 N N . THR A 1 104 ? -35.826 0.918 43.407 1.00 72.56 104 THR A N 1
ATOM 807 C CA . THR A 1 104 ? -36.625 -0.155 42.821 1.00 72.56 104 THR A CA 1
ATOM 808 C C . THR A 1 104 ? -35.668 -1.283 42.448 1.00 72.56 104 THR A C 1
ATOM 810 O O . THR A 1 104 ? -34.711 -1.056 41.704 1.00 72.56 104 THR A O 1
ATOM 813 N N . ALA A 1 105 ? -35.904 -2.498 42.953 1.00 78.50 105 ALA A N 1
ATOM 814 C CA . ALA A 1 105 ? -35.038 -3.662 42.722 1.00 78.50 105 ALA A CA 1
ATOM 815 C C . ALA A 1 105 ? -34.722 -3.894 41.227 1.00 78.50 105 ALA A C 1
ATOM 817 O O . ALA A 1 105 ? -33.609 -4.287 40.880 1.00 78.50 105 ALA A O 1
ATOM 818 N N . GLU A 1 106 ? -35.664 -3.558 40.342 1.00 83.69 106 GLU A N 1
ATOM 819 C CA . GLU A 1 106 ? -35.512 -3.604 38.885 1.00 83.69 106 GLU A CA 1
ATOM 820 C C . GLU A 1 106 ? -34.394 -2.681 38.352 1.00 83.69 106 GLU A C 1
ATOM 822 O O . GLU A 1 106 ? -33.592 -3.100 37.517 1.00 83.69 106 GLU A O 1
ATOM 827 N N . ASN A 1 107 ? -34.271 -1.449 38.862 1.00 84.62 107 ASN A N 1
ATOM 828 C CA . ASN A 1 107 ? -33.235 -0.500 38.429 1.00 84.62 107 ASN A CA 1
ATOM 829 C C . ASN A 1 107 ? -31.831 -0.957 38.848 1.00 84.62 107 ASN A C 1
ATOM 831 O O . ASN A 1 107 ? -30.872 -0.782 38.095 1.00 84.62 107 ASN A O 1
ATOM 835 N N . CYS A 1 108 ? -31.711 -1.593 40.018 1.00 85.69 108 CYS A N 1
ATOM 836 C CA . CYS A 1 108 ? -30.459 -2.197 40.474 1.00 85.69 108 CYS A CA 1
ATOM 837 C C . CYS A 1 108 ? -30.014 -3.358 39.575 1.00 85.69 108 CYS A C 1
ATOM 839 O O . CYS A 1 108 ? -28.829 -3.453 39.257 1.00 85.69 108 CYS A O 1
ATOM 841 N N . VAL A 1 109 ? -30.942 -4.218 39.141 1.00 91.00 109 VAL A N 1
ATOM 842 C CA . VAL A 1 109 ? -30.637 -5.316 38.207 1.00 91.00 109 VAL A CA 1
ATOM 843 C C . VAL A 1 109 ? -30.187 -4.758 36.856 1.00 91.00 109 VAL A C 1
ATOM 845 O O . VAL A 1 109 ? -29.104 -5.096 36.387 1.00 91.00 109 VAL A O 1
ATOM 848 N N . ARG A 1 110 ? -30.941 -3.810 36.283 1.00 91.56 110 ARG A N 1
ATOM 849 C CA . ARG A 1 110 ? -30.597 -3.174 34.998 1.00 91.56 110 ARG A CA 1
ATOM 850 C C . ARG A 1 110 ? -29.239 -2.478 35.016 1.00 91.56 110 ARG A C 1
ATOM 852 O O . ARG A 1 110 ? 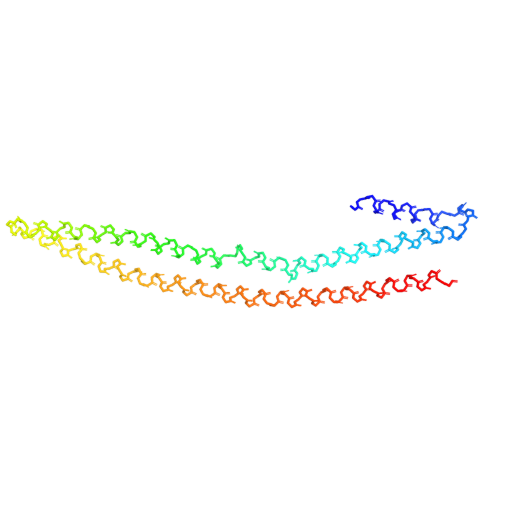-28.518 -2.520 34.021 1.00 91.56 110 ARG A O 1
ATOM 859 N N . LEU A 1 111 ? -28.892 -1.828 36.127 1.00 92.88 111 LEU A N 1
ATOM 860 C CA . LEU A 1 111 ? -27.581 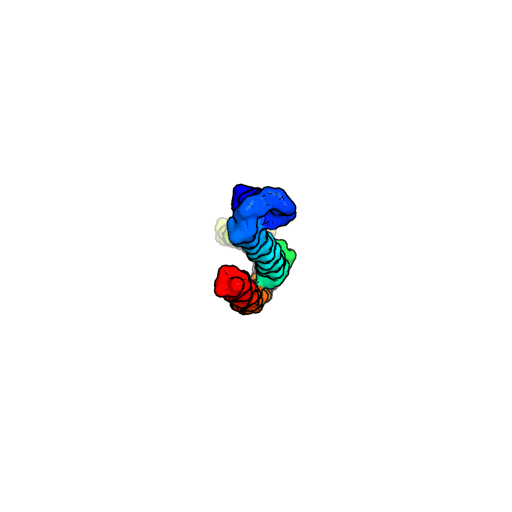-1.210 36.295 1.00 92.88 111 LEU A CA 1
ATOM 861 C C . LEU A 1 111 ? -26.466 -2.264 36.292 1.00 92.88 111 LEU A C 1
ATOM 863 O O . LEU A 1 111 ? -25.487 -2.090 35.571 1.00 92.88 111 LEU A O 1
ATOM 867 N N . ARG A 1 112 ? -26.627 -3.364 37.040 1.00 93.44 112 ARG A N 1
ATOM 868 C CA . ARG A 1 112 ? -25.635 -4.451 37.070 1.00 93.44 112 ARG A CA 1
ATOM 869 C C . ARG A 1 112 ? -25.442 -5.096 35.702 1.00 93.44 112 ARG A C 1
ATOM 871 O O . ARG A 1 112 ? -24.303 -5.301 35.294 1.00 93.44 112 ARG A O 1
ATOM 878 N N . ASP A 1 113 ? -26.525 -5.344 34.970 1.00 95.62 113 ASP A N 1
ATOM 879 C CA . ASP A 1 113 ? -26.452 -5.899 33.615 1.00 95.62 113 ASP A CA 1
ATOM 880 C C . ASP A 1 113 ? -25.723 -4.949 32.655 1.00 95.62 113 ASP A C 1
ATOM 882 O O . ASP A 1 113 ? -24.915 -5.374 31.826 1.00 95.62 113 ASP A O 1
ATOM 886 N N . ALA A 1 114 ? -25.976 -3.642 32.776 1.00 95.94 114 ALA A N 1
ATOM 887 C CA . ALA A 1 114 ? -25.300 -2.631 31.974 1.00 95.94 114 ALA A CA 1
ATOM 888 C C . ALA A 1 114 ? -23.802 -2.515 32.314 1.00 95.94 114 ALA A C 1
ATOM 890 O O . ALA A 1 114 ? -22.985 -2.323 31.410 1.00 95.94 114 ALA A O 1
ATOM 891 N N . GLU A 1 115 ? -23.428 -2.649 33.588 1.00 96.88 115 GLU A N 1
ATOM 892 C CA . GLU A 1 115 ? -22.032 -2.669 34.037 1.00 96.88 115 GLU A CA 1
ATOM 893 C C . GLU A 1 115 ? -21.291 -3.930 33.579 1.00 96.88 115 GLU A C 1
ATOM 895 O O . GLU A 1 115 ? -20.149 -3.824 33.131 1.00 96.88 115 GLU A O 1
ATOM 900 N N . ALA A 1 116 ? -21.944 -5.096 33.624 1.00 97.75 116 ALA A N 1
ATOM 901 C CA . ALA A 1 116 ? -21.389 -6.348 33.113 1.00 97.75 116 ALA A CA 1
ATOM 902 C C . ALA A 1 116 ? -21.108 -6.250 31.606 1.00 97.75 116 ALA A C 1
ATOM 904 O O . ALA A 1 116 ? -19.979 -6.472 31.174 1.00 97.75 116 ALA A O 1
ATOM 905 N N . ARG A 1 117 ? -22.084 -5.774 30.819 1.00 97.38 117 ARG A N 1
ATOM 906 C CA . ARG A 1 117 ? -21.897 -5.522 29.377 1.00 97.38 117 ARG A CA 1
ATOM 907 C C . ARG A 1 117 ? -20.761 -4.540 29.095 1.00 97.38 117 ARG A C 1
ATOM 909 O O . ARG A 1 117 ? -20.005 -4.733 28.150 1.00 97.38 117 ARG A O 1
ATOM 916 N N . LEU A 1 118 ? -20.625 -3.486 29.902 1.00 98.12 118 LEU A N 1
ATOM 917 C CA . LEU A 1 118 ? -19.527 -2.528 29.756 1.00 98.12 118 LEU A CA 1
ATOM 918 C C . LEU A 1 118 ? -18.161 -3.178 30.029 1.00 98.12 118 LEU A C 1
ATOM 920 O O . LEU A 1 118 ? -17.186 -2.851 29.351 1.00 98.12 118 LEU A O 1
ATOM 924 N N . ALA A 1 119 ? -18.076 -4.072 31.016 1.00 98.00 119 ALA A N 1
ATOM 925 C CA . ALA A 1 119 ? -16.858 -4.820 31.313 1.00 98.00 119 ALA A CA 1
ATOM 926 C C . ALA A 1 119 ? -16.484 -5.771 30.164 1.00 98.00 119 ALA A C 1
ATOM 928 O O . ALA A 1 119 ? -15.326 -5.774 29.739 1.00 98.00 119 ALA A O 1
ATOM 929 N N . ASP A 1 120 ? -17.464 -6.488 29.609 1.00 97.94 120 ASP A N 1
ATOM 930 C CA . ASP A 1 120 ? -17.269 -7.377 28.460 1.00 97.94 120 ASP A CA 1
ATOM 931 C C . ASP A 1 120 ? -16.775 -6.598 27.234 1.00 97.94 120 ASP A C 1
ATOM 933 O O . ASP A 1 120 ? -15.739 -6.935 26.656 1.00 97.94 120 ASP A O 1
ATOM 937 N N . LEU A 1 121 ? -17.445 -5.491 26.886 1.00 98.00 121 LEU A N 1
ATOM 938 C CA . LEU A 1 121 ? -17.037 -4.637 25.768 1.00 98.00 121 LEU A CA 1
ATOM 939 C C . LEU A 1 121 ? -15.603 -4.118 25.951 1.00 98.00 121 LEU A C 1
ATOM 941 O O . LEU A 1 121 ? -14.791 -4.209 25.031 1.00 98.00 121 LEU A O 1
ATOM 945 N N . ARG A 1 122 ? -15.234 -3.651 27.150 1.00 98.12 122 ARG A N 1
ATOM 946 C CA . ARG A 1 122 ? -13.856 -3.213 27.439 1.00 98.12 122 ARG A CA 1
ATOM 947 C C . ARG A 1 122 ? -12.832 -4.331 27.261 1.00 98.12 122 ARG A C 1
ATOM 949 O O . ARG A 1 122 ? -11.765 -4.072 26.711 1.00 98.12 122 ARG A O 1
ATOM 956 N N . SER A 1 123 ? -13.146 -5.551 27.700 1.00 98.06 123 SER A N 1
ATOM 957 C CA . SER A 1 123 ? -12.271 -6.712 27.501 1.00 98.06 123 SER A CA 1
ATOM 958 C C . SER A 1 123 ? -12.052 -6.992 26.012 1.00 98.06 123 SER A C 1
ATOM 960 O O . SER A 1 123 ? -10.908 -7.075 25.560 1.00 98.06 123 SER A O 1
ATOM 962 N N . THR A 1 124 ? -13.136 -7.019 25.228 1.00 97.81 124 THR A N 1
ATOM 963 C CA . THR A 1 124 ? -13.049 -7.216 23.773 1.00 97.81 124 THR A CA 1
ATOM 964 C C . THR A 1 124 ? -12.257 -6.105 23.078 1.00 97.81 124 THR A C 1
ATOM 966 O O . THR A 1 124 ? -11.448 -6.392 22.199 1.00 97.81 124 THR A O 1
ATOM 969 N N . MET A 1 125 ? -12.398 -4.848 23.516 1.00 97.94 125 MET A N 1
ATOM 970 C CA . MET A 1 125 ? -11.640 -3.724 22.961 1.00 97.94 125 MET A CA 1
ATOM 971 C C . MET A 1 125 ? -10.147 -3.832 23.252 1.00 97.94 125 MET A C 1
ATOM 973 O O . MET A 1 125 ? -9.344 -3.523 22.377 1.00 97.94 125 MET A O 1
ATOM 977 N N . MET A 1 126 ? -9.756 -4.269 24.452 1.00 97.75 126 MET A N 1
ATOM 978 C CA . MET A 1 126 ? -8.340 -4.465 24.774 1.00 97.75 126 MET A CA 1
ATOM 979 C C . MET A 1 126 ? -7.707 -5.545 23.893 1.00 97.75 126 MET A C 1
ATOM 981 O O . MET A 1 126 ? -6.610 -5.334 23.376 1.00 97.75 126 MET A O 1
ATOM 985 N N . ALA A 1 127 ? -8.398 -6.672 23.690 1.00 97.69 127 ALA A N 1
ATOM 986 C CA . ALA A 1 127 ? -7.922 -7.742 22.815 1.00 97.69 127 ALA A CA 1
ATOM 987 C C . ALA A 1 127 ? -7.787 -7.261 21.360 1.00 97.69 127 ALA A C 1
ATOM 989 O O . ALA A 1 127 ? -6.708 -7.350 20.779 1.00 97.69 127 ALA A O 1
ATOM 990 N N . LEU A 1 128 ? -8.839 -6.644 20.815 1.00 98.00 128 LEU A N 1
ATOM 991 C CA . LEU A 1 128 ? -8.838 -6.125 19.447 1.00 98.00 128 LEU A CA 1
ATOM 992 C C . LEU A 1 128 ? -7.809 -5.002 19.240 1.00 98.00 128 LEU A C 1
ATOM 994 O O . LEU A 1 128 ? -7.185 -4.917 18.188 1.00 98.00 128 LEU A O 1
ATOM 998 N N . GLY A 1 129 ? -7.610 -4.143 20.243 1.00 98.06 129 GLY A N 1
ATOM 999 C CA . GLY A 1 129 ? -6.602 -3.084 20.199 1.00 98.06 129 GLY A CA 1
ATOM 1000 C C . GLY A 1 129 ? -5.181 -3.640 20.123 1.00 98.06 129 GLY A C 1
ATOM 1001 O O . GLY A 1 129 ? -4.357 -3.112 19.378 1.00 98.06 129 GLY A O 1
ATOM 1002 N N . LYS A 1 130 ? -4.909 -4.741 20.834 1.00 98.25 130 LYS A N 1
ATOM 1003 C CA . LYS A 1 130 ? -3.637 -5.461 20.730 1.00 98.25 130 LYS A CA 1
ATOM 1004 C C . LYS A 1 130 ? -3.446 -6.048 19.328 1.00 98.25 130 LYS A C 1
ATOM 1006 O O . LYS A 1 130 ? -2.400 -5.821 18.732 1.00 98.25 130 LYS A O 1
ATOM 1011 N N . GLU A 1 131 ? -4.458 -6.724 18.784 1.00 97.94 131 GLU A N 1
ATOM 1012 C CA . GLU A 1 131 ? -4.411 -7.289 17.426 1.00 97.94 131 GLU A CA 1
ATOM 1013 C C . GLU A 1 131 ? -4.172 -6.212 16.358 1.00 97.94 131 GLU A C 1
ATOM 1015 O O . GLU A 1 131 ? -3.325 -6.378 15.482 1.00 97.94 131 GLU A O 1
ATOM 1020 N N . ALA A 1 132 ? -4.874 -5.077 16.450 1.00 98.25 132 ALA A N 1
ATOM 1021 C CA . ALA A 1 132 ? -4.697 -3.958 15.530 1.00 98.25 132 ALA A CA 1
ATOM 1022 C C . ALA A 1 132 ? -3.276 -3.373 15.603 1.00 98.25 132 ALA A C 1
ATOM 1024 O O . ALA A 1 132 ? -2.665 -3.105 14.567 1.00 98.25 132 ALA A O 1
ATOM 1025 N N . ALA A 1 133 ? -2.731 -3.203 16.813 1.00 98.25 133 ALA A N 1
ATOM 1026 C CA . ALA A 1 133 ? -1.378 -2.688 17.013 1.00 98.25 133 ALA A CA 1
ATOM 1027 C C . ALA A 1 133 ? -0.304 -3.649 16.478 1.00 98.25 133 ALA A C 1
ATOM 1029 O O . ALA A 1 133 ? 0.620 -3.217 15.787 1.00 98.25 133 ALA A O 1
ATOM 1030 N N . GLU A 1 134 ? -0.440 -4.948 16.754 1.00 98.31 134 GLU A N 1
ATOM 1031 C CA . GLU A 1 134 ? 0.470 -5.981 16.253 1.00 98.31 134 GLU A CA 1
ATOM 1032 C C . GLU A 1 134 ? 0.437 -6.059 14.721 1.00 98.31 134 GLU A C 1
ATOM 1034 O O . GLU A 1 134 ? 1.494 -6.071 14.088 1.00 98.31 134 GLU A O 1
ATOM 1039 N N . ALA A 1 135 ? -0.754 -6.025 14.112 1.00 98.12 135 ALA A N 1
ATOM 1040 C CA . ALA A 1 135 ? -0.906 -6.039 12.659 1.00 98.12 135 ALA A CA 1
ATOM 1041 C C . ALA A 1 135 ? -0.284 -4.797 11.996 1.00 98.12 135 ALA A C 1
ATOM 1043 O O . ALA A 1 135 ? 0.481 -4.931 11.042 1.00 98.12 135 ALA A O 1
ATOM 1044 N N . MET A 1 136 ? -0.553 -3.593 12.518 1.00 97.69 136 MET A N 1
ATOM 1045 C CA . MET A 1 136 ? 0.025 -2.351 11.987 1.00 97.69 136 MET A CA 1
ATOM 1046 C C . MET A 1 136 ? 1.554 -2.331 12.112 1.00 97.69 136 MET A C 1
ATOM 1048 O O . MET A 1 136 ? 2.238 -1.965 11.157 1.00 97.69 136 MET A O 1
ATOM 1052 N N . SER A 1 137 ? 2.099 -2.780 13.247 1.00 98.19 137 SER A N 1
ATOM 1053 C CA . SER A 1 137 ? 3.551 -2.858 13.450 1.00 98.19 137 SER A CA 1
ATOM 1054 C C . SER A 1 137 ? 4.212 -3.897 12.538 1.00 98.19 137 SER A C 1
ATOM 1056 O O . SER A 1 137 ? 5.281 -3.645 11.980 1.00 98.19 137 SER A O 1
ATOM 1058 N N . ALA A 1 138 ? 3.575 -5.052 12.326 1.00 97.62 138 ALA A N 1
ATOM 1059 C CA . ALA A 1 138 ? 4.067 -6.059 11.390 1.00 97.62 138 ALA A CA 1
ATOM 1060 C C . ALA A 1 138 ? 4.125 -5.518 9.951 1.00 97.62 138 ALA A C 1
ATOM 1062 O O . ALA A 1 138 ? 5.135 -5.699 9.267 1.00 97.62 138 ALA A O 1
ATOM 1063 N N . VAL A 1 139 ? 3.078 -4.807 9.515 1.00 97.88 139 VAL A N 1
ATOM 1064 C CA . VAL A 1 139 ? 3.032 -4.165 8.194 1.00 97.88 139 VAL A CA 1
ATOM 1065 C C . VAL A 1 139 ? 4.113 -3.096 8.061 1.00 97.88 139 VAL A C 1
ATOM 1067 O O . VAL A 1 139 ? 4.813 -3.075 7.050 1.00 97.88 139 VAL A O 1
ATOM 1070 N N . GLU A 1 140 ? 4.296 -2.245 9.072 1.00 97.12 140 GLU A N 1
ATOM 1071 C CA . GLU A 1 140 ? 5.341 -1.220 9.064 1.00 97.12 140 GLU A CA 1
ATOM 1072 C C . GLU A 1 140 ? 6.739 -1.840 8.929 1.00 97.12 140 GLU A C 1
ATOM 1074 O O . GLU A 1 140 ? 7.505 -1.444 8.050 1.00 97.12 140 GLU A O 1
ATOM 1079 N N . ASN A 1 141 ? 7.053 -2.859 9.734 1.00 97.62 141 ASN A N 1
ATOM 1080 C CA . ASN A 1 141 ? 8.339 -3.556 9.667 1.00 97.62 141 ASN A CA 1
ATOM 1081 C C . ASN A 1 141 ? 8.585 -4.157 8.276 1.00 97.62 141 ASN A C 1
ATOM 1083 O O . ASN A 1 141 ? 9.662 -3.988 7.696 1.00 97.62 141 ASN A O 1
ATOM 1087 N N . GLN A 1 142 ? 7.572 -4.817 7.707 1.00 96.25 142 GLN A N 1
ATOM 1088 C CA . GLN A 1 142 ? 7.653 -5.382 6.362 1.00 96.25 142 GLN A CA 1
ATOM 1089 C C . GLN A 1 142 ? 7.876 -4.292 5.302 1.00 96.25 142 GLN A C 1
ATOM 1091 O O . GLN A 1 142 ? 8.719 -4.449 4.413 1.00 96.25 142 GLN A O 1
ATOM 1096 N N . GLN A 1 143 ? 7.143 -3.180 5.391 1.00 97.12 143 GLN A N 1
ATOM 1097 C CA . GLN A 1 143 ? 7.279 -2.053 4.473 1.00 97.12 143 GLN A CA 1
ATOM 1098 C C . GLN A 1 143 ? 8.670 -1.425 4.555 1.00 97.12 143 GLN A C 1
ATOM 1100 O O . GLN A 1 143 ? 9.283 -1.194 3.512 1.00 97.12 143 GLN A O 1
ATOM 1105 N N . GLN A 1 144 ? 9.196 -1.192 5.758 1.00 97.44 144 GL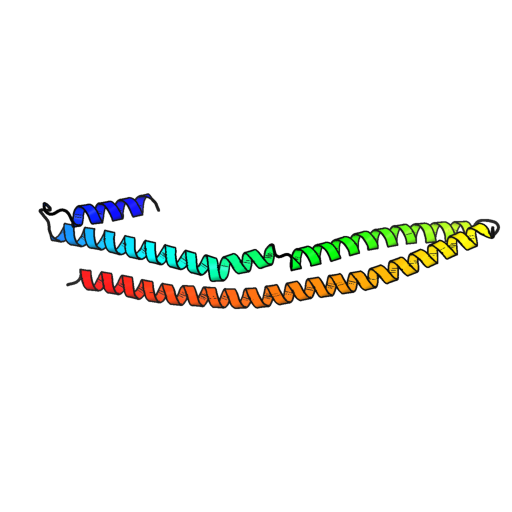N A N 1
ATOM 1106 C CA . GLN A 1 144 ? 10.533 -0.635 5.961 1.00 97.44 144 GLN A CA 1
ATOM 1107 C C . GLN A 1 144 ? 11.614 -1.553 5.380 1.00 97.44 144 GLN A C 1
ATOM 1109 O O . GLN A 1 144 ? 12.448 -1.099 4.592 1.00 97.44 144 GLN A O 1
ATOM 1114 N N . GLN A 1 145 ? 11.568 -2.849 5.703 1.00 97.69 145 GLN A N 1
ATOM 1115 C CA . GLN A 1 145 ? 12.550 -3.825 5.229 1.00 97.69 145 GLN A CA 1
ATOM 1116 C C . GLN A 1 145 ? 12.587 -3.892 3.699 1.00 97.69 145 GLN A C 1
ATOM 1118 O O . GLN A 1 145 ? 13.657 -3.795 3.090 1.00 97.69 145 GLN A O 1
ATOM 1123 N N . ILE A 1 146 ? 11.419 -4.026 3.066 1.00 96.75 146 ILE A N 1
ATOM 1124 C CA . ILE A 1 146 ? 11.340 -4.102 1.609 1.00 96.75 146 ILE A CA 1
ATOM 1125 C C . ILE A 1 146 ? 11.739 -2.760 0.992 1.00 96.75 146 ILE A C 1
ATOM 1127 O O . ILE A 1 146 ? 12.495 -2.754 0.028 1.00 96.75 146 ILE A O 1
ATOM 1131 N N . THR A 1 147 ? 11.312 -1.623 1.546 1.00 97.81 147 THR A N 1
ATOM 1132 C CA . THR A 1 147 ? 11.669 -0.303 0.999 1.00 97.81 147 THR A CA 1
ATOM 1133 C C . THR A 1 147 ? 13.178 -0.112 0.942 1.00 97.81 147 THR A C 1
ATOM 1135 O O . THR A 1 147 ? 13.707 0.236 -0.112 1.00 97.81 147 THR A O 1
ATOM 1138 N N . VAL A 1 148 ? 13.890 -0.419 2.029 1.00 98.00 148 VAL A N 1
ATOM 1139 C CA . VAL A 1 148 ? 15.356 -0.335 2.059 1.00 98.00 148 VAL A CA 1
ATOM 1140 C C . VAL A 1 148 ? 15.976 -1.257 1.011 1.00 98.00 148 VAL A C 1
ATOM 1142 O O . VAL A 1 148 ? 16.809 -0.809 0.223 1.00 98.00 148 VAL A O 1
ATOM 1145 N N . GLN A 1 149 ? 15.536 -2.517 0.935 1.00 98.06 149 GLN A N 1
ATOM 1146 C CA . GLN A 1 149 ? 16.030 -3.459 -0.072 1.00 98.06 149 GLN A CA 1
ATOM 1147 C C . GLN A 1 149 ? 15.844 -2.916 -1.497 1.00 98.06 149 GLN A C 1
ATOM 1149 O O . GLN A 1 149 ? 16.771 -2.964 -2.304 1.00 98.06 149 GLN A O 1
ATOM 1154 N N . ARG A 1 150 ? 14.666 -2.363 -1.805 1.00 98.06 150 ARG A N 1
ATOM 1155 C CA . ARG A 1 150 ? 14.346 -1.835 -3.139 1.00 98.06 150 ARG A CA 1
ATOM 1156 C C . ARG A 1 150 ? 15.138 -0.573 -3.466 1.00 98.06 150 ARG A C 1
ATOM 1158 O O . ARG A 1 150 ? 15.531 -0.410 -4.617 1.00 98.06 150 ARG A O 1
ATOM 1165 N N . LEU A 1 151 ? 15.442 0.273 -2.481 1.00 97.56 151 LEU A N 1
ATOM 1166 C CA . LEU A 1 151 ? 16.336 1.421 -2.666 1.00 97.56 151 LEU A CA 1
ATOM 1167 C C . LEU A 1 151 ? 17.760 0.979 -3.025 1.00 97.56 151 LEU A C 1
ATOM 1169 O O . LEU A 1 151 ? 18.340 1.519 -3.966 1.00 97.56 151 LEU A O 1
ATOM 1173 N N . PHE A 1 152 ? 18.303 -0.040 -2.350 1.00 97.69 152 PHE A N 1
ATOM 1174 C CA . PHE A 1 152 ? 19.596 -0.619 -2.734 1.00 97.69 152 PHE A CA 1
ATOM 1175 C C . PHE A 1 152 ? 19.565 -1.185 -4.155 1.00 97.69 152 PHE A C 1
ATOM 1177 O O . PHE A 1 152 ? 20.470 -0.915 -4.944 1.00 97.69 152 PHE A O 1
ATOM 1184 N N . THR A 1 153 ? 18.509 -1.923 -4.506 1.00 97.44 153 THR A N 1
ATOM 1185 C CA . THR A 1 153 ? 18.326 -2.447 -5.865 1.00 97.44 153 THR A CA 1
ATOM 1186 C C . THR A 1 153 ? 18.261 -1.325 -6.901 1.00 97.44 153 THR A C 1
ATOM 1188 O O . THR A 1 153 ? 18.911 -1.427 -7.934 1.00 97.44 153 THR A O 1
ATOM 1191 N N . MET A 1 154 ? 17.550 -0.231 -6.623 1.00 97.25 154 MET A N 1
ATOM 1192 C CA . MET A 1 154 ? 17.479 0.930 -7.513 1.00 97.25 154 MET A CA 1
ATOM 1193 C C . MET A 1 154 ? 18.861 1.533 -7.772 1.00 97.25 154 MET A C 1
ATOM 1195 O O . MET A 1 154 ? 19.228 1.740 -8.926 1.00 97.25 154 MET A O 1
ATOM 1199 N N . VAL A 1 155 ? 19.640 1.783 -6.715 1.00 96.25 155 VAL A N 1
ATOM 1200 C CA . VAL A 1 155 ? 21.000 2.328 -6.847 1.00 96.25 155 VAL A CA 1
ATOM 1201 C C . VAL A 1 155 ? 21.883 1.376 -7.650 1.00 96.25 155 VAL A C 1
ATOM 1203 O O . VAL A 1 155 ? 22.601 1.815 -8.544 1.00 96.25 155 VAL A O 1
ATOM 1206 N N . TRP A 1 156 ? 21.793 0.072 -7.387 1.00 95.38 156 TRP A N 1
ATOM 1207 C CA . TRP A 1 156 ? 22.548 -0.933 -8.129 1.00 95.38 156 TRP A CA 1
ATOM 1208 C C . TRP A 1 156 ? 22.195 -0.947 -9.623 1.00 95.38 156 TRP A C 1
ATOM 1210 O O . TRP A 1 156 ? 23.098 -0.927 -10.456 1.00 95.38 156 TRP A O 1
ATOM 1220 N N . ILE A 1 157 ? 20.901 -0.908 -9.967 1.00 93.38 157 ILE A N 1
ATOM 1221 C CA . ILE A 1 157 ? 20.435 -0.840 -11.360 1.00 93.38 157 ILE A CA 1
ATOM 1222 C C . ILE A 1 157 ? 20.971 0.434 -12.029 1.00 93.38 157 ILE A C 1
ATOM 1224 O O . ILE A 1 157 ? 21.541 0.353 -13.114 1.00 93.38 157 ILE A O 1
ATOM 1228 N N . ILE A 1 158 ? 20.850 1.600 -11.385 1.00 90.81 158 ILE A N 1
ATOM 1229 C CA . ILE A 1 158 ? 21.337 2.874 -11.943 1.00 90.81 158 ILE A CA 1
ATOM 1230 C C . ILE A 1 158 ? 22.845 2.818 -12.215 1.00 90.81 158 ILE A C 1
ATOM 1232 O O . ILE A 1 158 ? 23.289 3.244 -13.277 1.00 90.81 158 ILE A O 1
ATOM 1236 N N . LEU A 1 159 ? 23.637 2.267 -11.293 1.00 90.25 159 LEU A N 1
ATOM 1237 C CA . LEU A 1 159 ? 25.085 2.140 -11.476 1.00 90.25 159 LEU A CA 1
ATOM 1238 C C . LEU A 1 159 ? 25.450 1.154 -12.595 1.00 90.25 159 LEU A C 1
ATOM 1240 O O . LEU A 1 159 ? 26.361 1.426 -13.380 1.00 90.25 159 LEU A O 1
ATOM 1244 N N . TYR A 1 160 ? 24.746 0.023 -12.680 1.00 87.44 160 TYR A N 1
ATOM 1245 C CA . TYR A 1 160 ? 24.968 -0.994 -13.708 1.00 87.44 160 TYR A CA 1
ATOM 1246 C C . TYR A 1 160 ? 24.666 -0.468 -15.119 1.00 87.44 160 TYR A C 1
ATOM 1248 O O . TYR A 1 160 ? 25.508 -0.561 -16.018 1.00 87.44 160 TYR A O 1
ATOM 1256 N N . PHE A 1 161 ? 23.492 0.141 -15.305 1.00 84.50 161 PHE A N 1
ATOM 1257 C CA . PHE A 1 161 ? 23.098 0.707 -16.595 1.00 84.50 161 PHE A CA 1
ATOM 1258 C C . PHE A 1 161 ? 23.905 1.963 -16.931 1.00 84.50 161 PHE A C 1
ATOM 1260 O O . PHE A 1 161 ? 24.385 2.077 -18.052 1.00 84.50 161 PHE A O 1
ATOM 1267 N N . GLY A 1 162 ? 24.183 2.841 -15.961 1.00 77.69 162 GLY A N 1
ATOM 1268 C CA . GLY A 1 162 ? 25.013 4.028 -16.191 1.00 77.69 162 GLY A CA 1
ATOM 1269 C C . GLY A 1 162 ? 26.448 3.692 -16.613 1.00 77.69 162 GLY A C 1
ATOM 1270 O O . GLY A 1 162 ? 27.023 4.384 -17.451 1.00 77.69 162 GLY A O 1
ATOM 1271 N N . SER A 1 163 ? 27.019 2.593 -16.107 1.00 72.50 163 SER A N 1
ATOM 1272 C CA . SER A 1 163 ? 28.333 2.111 -16.559 1.00 72.50 163 SER A CA 1
ATOM 1273 C C . SER A 1 163 ? 28.276 1.545 -17.982 1.00 72.50 163 SER A C 1
ATOM 1275 O O . SER A 1 163 ? 29.195 1.759 -18.771 1.00 72.50 163 SER A O 1
ATOM 1277 N N . SER A 1 164 ? 27.184 0.860 -18.328 1.00 64.56 164 SER A N 1
ATOM 1278 C CA . SER A 1 164 ? 26.970 0.278 -19.659 1.00 64.56 164 SER A CA 1
ATOM 1279 C C . SER A 1 164 ? 26.722 1.358 -20.721 1.00 64.56 164 SER A C 1
ATOM 1281 O O . SER A 1 164 ? 27.343 1.325 -21.780 1.00 64.56 164 SER A O 1
ATOM 1283 N N . GLU A 1 165 ? 25.919 2.381 -20.414 1.00 60.12 165 GLU A N 1
ATOM 1284 C CA . GLU A 1 165 ? 25.696 3.552 -21.276 1.00 60.12 165 GLU A CA 1
ATOM 1285 C C . GLU A 1 165 ? 26.979 4.384 -21.473 1.00 60.12 165 GLU A C 1
ATOM 1287 O O . GLU A 1 165 ? 27.255 4.846 -22.585 1.00 60.12 165 GLU A O 1
ATOM 1292 N N . CYS A 1 166 ? 27.819 4.530 -20.437 1.00 57.41 166 CYS A N 1
ATOM 1293 C CA . CYS A 1 166 ? 29.140 5.165 -20.559 1.00 57.41 166 CYS A CA 1
ATOM 1294 C C . CYS A 1 166 ? 30.079 4.383 -21.496 1.00 57.41 166 CYS A C 1
ATOM 1296 O O . CYS A 1 166 ? 30.789 4.981 -22.302 1.00 57.41 166 CYS A O 1
ATOM 1298 N N . LEU A 1 167 ? 30.077 3.048 -21.431 1.00 56.06 167 LEU A N 1
ATOM 1299 C CA . LEU A 1 167 ? 30.896 2.201 -22.308 1.00 56.06 167 LEU A CA 1
ATOM 1300 C C . LEU A 1 167 ? 30.382 2.179 -23.754 1.00 56.06 167 LEU A C 1
ATOM 1302 O O . LEU A 1 167 ? 31.184 2.155 -24.694 1.00 56.06 167 LEU A O 1
ATOM 1306 N N . LEU A 1 168 ? 29.061 2.221 -23.941 1.00 57.69 168 LEU A N 1
ATOM 1307 C CA . LEU A 1 168 ? 28.431 2.261 -25.258 1.00 57.69 168 LEU A CA 1
ATOM 1308 C C . LEU A 1 168 ? 28.675 3.613 -25.945 1.00 57.69 168 LEU A C 1
ATOM 1310 O O . LEU A 1 168 ? 29.116 3.650 -27.091 1.00 57.69 168 LEU A O 1
ATOM 1314 N N . SER A 1 169 ? 28.486 4.724 -25.227 1.00 59.28 169 SER A N 1
ATOM 1315 C CA . SER A 1 169 ? 28.780 6.071 -25.739 1.00 59.28 169 SER A CA 1
ATOM 1316 C C . SER A 1 169 ? 30.269 6.268 -26.051 1.00 59.28 169 SER A C 1
ATOM 1318 O O . SER A 1 169 ? 30.596 6.835 -27.095 1.00 59.28 169 SER A O 1
ATOM 1320 N N . ALA A 1 170 ? 31.174 5.733 -25.223 1.00 55.62 170 ALA A N 1
ATOM 1321 C CA . ALA A 1 170 ? 32.613 5.740 -25.490 1.00 55.62 170 ALA A CA 1
ATOM 1322 C C . ALA A 1 170 ? 32.999 4.879 -26.708 1.00 55.62 170 ALA A C 1
ATOM 1324 O O . ALA A 1 170 ? 33.800 5.316 -27.532 1.00 55.62 170 ALA A O 1
ATOM 1325 N N . SER A 1 171 ? 32.403 3.691 -26.872 1.00 53.12 171 SER A N 1
ATOM 1326 C CA . SER A 1 171 ? 32.651 2.830 -28.042 1.00 53.12 171 SER A CA 1
ATOM 1327 C C . SER A 1 171 ? 32.164 3.472 -29.337 1.00 53.12 171 SER A C 1
ATOM 1329 O O . SER A 1 171 ? 32.872 3.446 -30.342 1.00 53.12 171 SER A O 1
ATOM 1331 N N . ILE A 1 172 ? 30.983 4.094 -29.312 1.00 57.16 172 ILE A N 1
ATOM 1332 C CA . ILE A 1 172 ? 30.426 4.792 -30.471 1.00 57.16 172 ILE A CA 1
ATOM 1333 C C . ILE A 1 172 ? 31.303 5.996 -30.822 1.00 57.16 172 ILE A C 1
ATOM 1335 O O . ILE A 1 172 ? 31.658 6.143 -31.984 1.00 57.16 172 ILE A O 1
ATOM 1339 N N . ALA A 1 173 ? 31.734 6.796 -29.840 1.00 55.44 173 ALA A N 1
ATOM 1340 C CA . ALA A 1 173 ? 32.628 7.932 -30.070 1.00 55.44 173 ALA A CA 1
ATOM 1341 C C . ALA A 1 173 ? 34.015 7.522 -30.608 1.00 55.44 173 ALA A C 1
ATOM 1343 O O . ALA A 1 173 ? 34.552 8.203 -31.481 1.00 55.44 173 ALA A O 1
ATOM 1344 N N . CYS A 1 174 ? 34.586 6.406 -30.135 1.00 46.34 174 CYS A N 1
ATOM 1345 C CA . CYS A 1 174 ? 35.859 5.878 -30.639 1.00 46.34 174 CYS A CA 1
ATOM 1346 C C . CYS A 1 174 ? 35.759 5.355 -32.080 1.00 46.34 174 CYS A C 1
ATOM 1348 O O . CYS A 1 174 ? 36.679 5.585 -32.861 1.00 46.34 174 CYS A O 1
ATOM 1350 N N . TYR A 1 175 ? 34.648 4.714 -32.458 1.00 47.16 175 TYR A N 1
ATOM 1351 C CA . TYR A 1 175 ? 34.413 4.285 -33.843 1.00 47.16 175 TYR A CA 1
ATOM 1352 C C . TYR A 1 175 ? 34.185 5.459 -34.813 1.00 47.16 175 TYR A C 1
ATOM 1354 O O . TYR A 1 175 ? 34.445 5.310 -36.001 1.00 47.16 175 TYR A O 1
ATOM 1362 N N . SER A 1 176 ? 33.746 6.631 -34.333 1.00 47.28 176 SER A N 1
ATOM 1363 C CA . SER A 1 176 ? 33.594 7.846 -35.158 1.00 47.28 176 SER A CA 1
ATOM 1364 C C . SER A 1 176 ? 34.916 8.536 -35.512 1.00 47.28 176 SER A C 1
ATOM 1366 O O . SER A 1 176 ? 34.931 9.400 -36.387 1.00 47.28 176 SER A O 1
ATOM 1368 N N . ALA A 1 177 ? 35.990 8.246 -34.770 1.00 47.16 177 ALA A N 1
ATOM 1369 C CA . ALA A 1 177 ? 37.278 8.938 -34.860 1.00 47.16 177 ALA A CA 1
ATOM 1370 C C . ALA A 1 177 ? 38.339 8.179 -35.689 1.00 47.16 177 ALA A C 1
ATOM 1372 O O . ALA A 1 177 ? 39.462 8.670 -35.817 1.00 47.16 177 ALA A O 1
ATOM 1373 N N . MET A 1 178 ? 37.991 7.006 -36.236 1.00 41.16 178 MET A N 1
ATOM 1374 C CA . MET A 1 178 ? 38.809 6.190 -37.152 1.00 41.16 178 MET A CA 1
ATOM 1375 C C . MET A 1 178 ? 38.218 6.206 -38.564 1.00 41.16 178 MET A C 1
ATOM 1377 O O . MET A 1 178 ? 39.021 6.227 -39.522 1.00 41.16 178 MET A O 1
#

pLDDT: mean 88.57, std 13.42, range [41.16, 98.38]

Sequence (178 aa):
MAIARKLAEACCEYGDDSHVTNAHVARSTLQFGSSHNLMENERETFLGVLGNQVSEPLRALITGAPLEDARHLTHRYEKLRQEIEAQAAEVLKLKSKTRDSDITAENCVRLRDAEARLADLRSTMMALGKEAAEAMSAVENQQQQITVQRLFTMVWIILYFGSSECLLSASIACYSAM

Foldseek 3Di:
DVVQLVQLVVLLVQLPDPPDPDNLSSVVSNLSSVLVVVVVVLVVVLCVCLCVLAVVVLVCLVVPPLVVVLVVLVVVLVVLVVVLVVLVVVLVVLVVVCVPDDNDVVSVVVSVVSVVVSVVSVVVSVVSVVVSVVSVVVSVVVSVVSNVVSVVVNVVSCVVSVVVSVVSVVVSVVVSVD